Protein AF-A0A8X8BV18-F1 (afdb_monomer)

Secondary structure (DSSP, 8-state):
-----TTHHHHHHHHHHHHHHHHHS----------HHHHHHHHHHHHHHHB-BS--TT-S--S---B-TTTTGGGTS----SB--SSSS-EEHHHHHHHHHHHHHHHHHHGGGSGGGHHHHHHHHHHHHHHHHHHT-STTEEEEEES-HHHHHT----GGG--S---EEEEETTB--HHHHHHHHHHHHHHHHHHHHHHHTTSS--S-------S----------S-HHHH--TTTHHHHHHHHHHTTT--

Structure (mmCIF, N/CA/C/O backbone):
data_AF-A0A8X8BV18-F1
#
_entry.id   AF-A0A8X8BV18-F1
#
loop_
_atom_site.group_PDB
_atom_site.id
_atom_site.type_symbol
_atom_site.la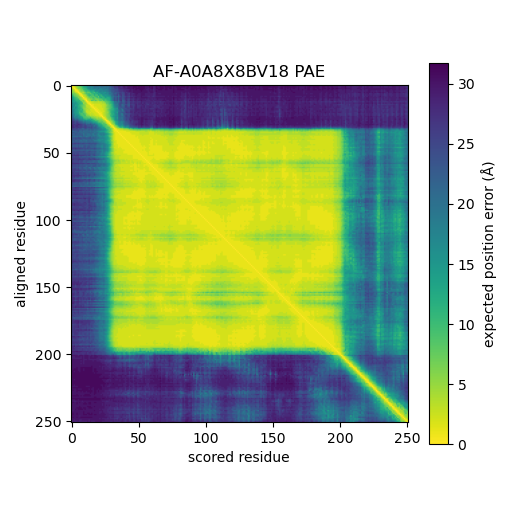bel_atom_id
_atom_site.label_alt_id
_atom_site.label_comp_id
_atom_site.label_asym_id
_atom_site.label_entity_id
_atom_site.label_seq_id
_atom_site.pdbx_PDB_ins_code
_atom_site.Cartn_x
_atom_site.Cartn_y
_atom_site.Cartn_z
_atom_site.occupancy
_atom_site.B_iso_or_equiv
_atom_site.auth_seq_id
_atom_site.auth_comp_id
_atom_site.auth_asym_id
_atom_site.auth_atom_id
_atom_site.pdbx_PDB_model_num
ATOM 1 N N . MET A 1 1 ? 81.333 -1.881 -53.353 1.00 44.94 1 MET A N 1
ATOM 2 C CA . MET A 1 1 ? 80.092 -1.101 -53.136 1.00 44.94 1 MET A CA 1
ATOM 3 C C . MET A 1 1 ? 79.055 -2.038 -52.515 1.00 44.94 1 MET A C 1
ATOM 5 O O . MET A 1 1 ? 78.420 -2.802 -53.228 1.00 44.94 1 MET A O 1
ATOM 9 N N . ALA A 1 2 ? 78.987 -2.103 -51.182 1.00 46.03 2 ALA A N 1
ATOM 10 C CA . ALA A 1 2 ? 78.131 -3.057 -50.473 1.00 46.03 2 ALA A CA 1
ATOM 11 C C . ALA A 1 2 ? 76.687 -2.532 -50.416 1.00 46.03 2 ALA A C 1
ATOM 13 O O . ALA A 1 2 ? 76.408 -1.545 -49.737 1.00 46.03 2 ALA A O 1
ATOM 14 N N . ARG A 1 3 ? 75.769 -3.173 -51.149 1.00 55.44 3 ARG A N 1
ATOM 15 C CA . ARG A 1 3 ? 74.328 -2.915 -51.027 1.00 55.44 3 ARG A CA 1
ATOM 16 C C . ARG A 1 3 ? 73.825 -3.618 -49.765 1.00 55.44 3 ARG A C 1
ATOM 18 O O . ARG A 1 3 ? 73.818 -4.843 -49.707 1.00 55.44 3 ARG A O 1
ATOM 25 N N . LYS A 1 4 ? 73.441 -2.844 -48.744 1.00 56.44 4 LYS A N 1
ATOM 26 C CA . LYS A 1 4 ? 72.738 -3.364 -47.560 1.00 56.44 4 LYS A CA 1
ATOM 27 C C . LYS A 1 4 ? 71.400 -3.984 -48.007 1.00 56.44 4 LYS A C 1
ATOM 29 O O . LYS A 1 4 ? 70.730 -3.382 -48.848 1.00 56.44 4 LYS A O 1
ATOM 34 N N . PRO A 1 5 ? 71.009 -5.164 -47.494 1.00 51.91 5 PRO A N 1
ATOM 35 C CA . PRO A 1 5 ? 69.818 -5.854 -47.966 1.00 51.91 5 PRO A CA 1
ATOM 36 C C . PRO A 1 5 ? 68.552 -5.123 -47.506 1.00 51.91 5 PRO A C 1
ATOM 38 O O . PRO A 1 5 ? 68.381 -4.819 -46.329 1.00 51.91 5 PRO A O 1
ATOM 41 N N . LEU A 1 6 ? 67.641 -4.905 -48.454 1.00 55.09 6 LEU A N 1
ATOM 42 C CA . LEU A 1 6 ? 66.310 -4.292 -48.327 1.00 55.09 6 LEU A CA 1
ATOM 43 C C . LEU A 1 6 ? 65.319 -5.130 -47.478 1.00 55.09 6 LEU A C 1
ATOM 45 O O . LEU A 1 6 ? 64.112 -4.919 -47.521 1.00 55.09 6 LEU A O 1
ATOM 49 N N . ILE A 1 7 ? 65.806 -6.119 -46.726 1.00 53.84 7 ILE A N 1
ATOM 50 C CA . ILE A 1 7 ? 64.983 -7.133 -46.050 1.00 53.84 7 ILE A CA 1
ATOM 51 C C . ILE A 1 7 ? 64.545 -6.661 -44.652 1.00 53.84 7 ILE A C 1
ATOM 53 O O . ILE A 1 7 ? 63.486 -7.052 -44.169 1.00 53.84 7 ILE A O 1
ATOM 57 N N . THR A 1 8 ? 65.278 -5.741 -44.023 1.00 50.94 8 THR A N 1
ATOM 58 C CA . THR A 1 8 ? 64.948 -5.218 -42.684 1.00 50.94 8 THR A CA 1
ATOM 59 C C . THR A 1 8 ? 63.793 -4.211 -42.663 1.00 50.94 8 THR A C 1
ATOM 61 O O . THR A 1 8 ? 63.206 -3.989 -41.609 1.00 50.94 8 THR A O 1
ATOM 64 N N . PHE A 1 9 ? 63.420 -3.613 -43.801 1.00 50.78 9 PHE A N 1
ATOM 65 C CA . PHE A 1 9 ? 62.388 -2.563 -43.841 1.00 50.78 9 PHE A CA 1
ATOM 66 C C . PHE A 1 9 ? 60.948 -3.118 -43.865 1.00 50.78 9 PHE A C 1
ATOM 68 O O . PHE A 1 9 ? 60.039 -2.514 -43.301 1.00 50.78 9 PHE A O 1
ATOM 75 N N . LEU A 1 10 ? 60.735 -4.297 -44.463 1.00 53.34 10 LEU A N 1
ATOM 76 C CA . LEU A 1 10 ? 59.413 -4.934 -44.593 1.00 53.34 10 LEU A CA 1
ATOM 77 C C . LEU A 1 10 ? 58.933 -5.624 -43.304 1.00 53.34 10 LEU A C 1
ATOM 79 O O . LEU A 1 10 ? 57.731 -5.657 -43.039 1.00 53.34 10 LEU A O 1
ATOM 83 N N . GLY A 1 11 ? 59.856 -6.147 -42.487 1.00 55.88 11 GLY A N 1
ATOM 84 C CA . GLY A 1 11 ? 59.531 -6.763 -41.194 1.00 55.88 11 GLY A CA 1
ATOM 85 C C . G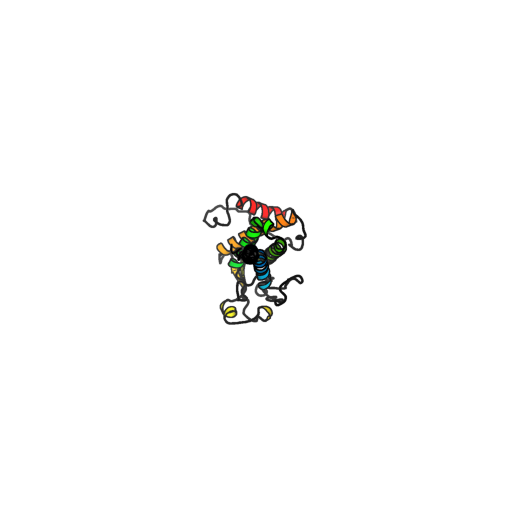LY A 1 11 ? 58.994 -5.747 -40.185 1.00 55.88 11 GLY A C 1
ATOM 86 O O . GLY A 1 11 ? 57.975 -5.990 -39.543 1.00 55.88 11 GLY A O 1
ATOM 87 N N . ASN A 1 12 ? 59.612 -4.563 -40.127 1.00 57.25 12 ASN A N 1
ATOM 88 C CA . ASN A 1 12 ? 59.203 -3.502 -39.209 1.00 57.25 12 ASN A CA 1
ATOM 89 C C . ASN A 1 12 ? 57.819 -2.936 -39.551 1.00 57.25 12 ASN A C 1
ATOM 91 O O . ASN A 1 12 ? 57.058 -2.659 -38.635 1.00 57.25 12 ASN A O 1
ATOM 95 N N . PHE A 1 13 ? 57.460 -2.835 -40.838 1.00 59.69 13 PHE A N 1
ATOM 96 C CA . PHE A 1 13 ? 56.152 -2.320 -41.267 1.00 59.69 13 PHE A CA 1
ATOM 97 C C . PHE A 1 13 ? 54.995 -3.273 -40.931 1.00 59.69 13 PHE A C 1
ATOM 99 O O . PHE A 1 13 ? 53.901 -2.837 -40.584 1.00 59.69 13 PHE A O 1
ATOM 106 N N . ARG A 1 14 ? 55.231 -4.590 -41.003 1.00 62.97 14 ARG A N 1
ATOM 107 C CA . ARG A 1 14 ? 54.231 -5.594 -40.610 1.00 62.97 14 ARG A CA 1
ATOM 108 C C . ARG A 1 14 ? 54.029 -5.633 -39.102 1.00 62.97 14 ARG A C 1
ATOM 110 O O . ARG A 1 14 ? 52.892 -5.739 -38.664 1.00 62.97 14 ARG A O 1
ATOM 117 N N . VAL A 1 15 ? 55.100 -5.499 -38.321 1.00 66.75 15 VAL A N 1
ATOM 118 C CA . VAL A 1 15 ? 55.023 -5.466 -36.853 1.00 66.75 15 VAL A CA 1
ATOM 119 C C . VAL A 1 15 ? 54.356 -4.179 -36.361 1.00 66.75 15 VAL A C 1
ATOM 121 O O . VAL A 1 15 ? 53.487 -4.248 -35.496 1.00 66.75 15 VAL A O 1
ATOM 124 N N . THR A 1 16 ? 54.677 -3.017 -36.941 1.00 66.75 16 THR A N 1
ATOM 125 C CA . THR A 1 16 ? 54.011 -1.754 -36.582 1.00 66.75 16 THR A CA 1
ATOM 126 C C . THR A 1 16 ? 52.549 -1.726 -37.012 1.00 66.75 16 THR A C 1
ATOM 128 O O . THR A 1 16 ? 51.719 -1.274 -36.233 1.00 66.75 16 THR A O 1
ATOM 131 N N . ALA A 1 17 ? 52.201 -2.259 -38.189 1.00 71.00 17 ALA A N 1
ATOM 132 C CA . ALA A 1 17 ? 50.807 -2.376 -38.621 1.00 71.00 17 ALA A CA 1
ATOM 133 C C . ALA A 1 17 ? 49.999 -3.333 -37.729 1.00 71.00 17 ALA A C 1
ATOM 135 O O . ALA A 1 17 ? 48.853 -3.035 -37.406 1.00 71.00 17 ALA A O 1
ATOM 136 N N . PHE A 1 18 ? 50.593 -4.446 -37.282 1.00 70.19 18 PHE A N 1
ATOM 137 C CA . PHE A 1 18 ? 49.942 -5.383 -36.361 1.00 70.19 18 PHE A CA 1
ATOM 138 C C . PHE A 1 18 ? 49.756 -4.777 -34.960 1.00 70.19 18 PHE A C 1
ATOM 140 O O . PHE A 1 18 ? 48.702 -4.948 -34.357 1.00 70.19 18 PHE A O 1
ATOM 147 N N . LEU A 1 19 ? 50.741 -4.015 -34.465 1.00 67.12 19 LEU A N 1
ATOM 148 C CA . LEU A 1 19 ? 50.642 -3.279 -33.198 1.00 67.12 19 LEU A CA 1
ATOM 149 C C . LEU A 1 19 ? 49.613 -2.140 -33.262 1.00 67.12 19 LEU A C 1
ATOM 151 O O . LEU A 1 19 ? 48.851 -1.971 -32.316 1.00 67.12 19 LEU A O 1
ATOM 155 N N . LEU A 1 20 ? 49.535 -1.399 -34.374 1.00 65.38 20 LEU A N 1
ATOM 156 C CA . LEU A 1 20 ? 48.490 -0.391 -34.600 1.00 65.38 20 LEU A CA 1
ATOM 157 C C . LEU A 1 20 ? 47.096 -1.022 -34.698 1.00 65.38 20 LEU A C 1
ATOM 159 O O . LEU A 1 20 ? 46.148 -0.457 -34.166 1.00 65.38 20 LEU A O 1
ATOM 163 N N . LEU A 1 21 ? 46.967 -2.194 -35.328 1.00 66.38 21 LEU A N 1
ATOM 164 C CA . LEU A 1 21 ? 45.704 -2.929 -35.402 1.00 66.38 21 LEU A CA 1
ATOM 165 C C . LEU A 1 21 ? 45.263 -3.430 -34.015 1.00 66.38 21 LEU A C 1
ATOM 167 O O . LEU A 1 21 ? 44.096 -3.293 -33.671 1.00 66.38 21 LEU A O 1
ATOM 171 N N . LEU A 1 22 ? 46.200 -3.916 -33.192 1.00 62.84 22 LEU A N 1
ATOM 172 C CA . LEU A 1 22 ? 45.959 -4.284 -31.789 1.00 62.84 22 LEU A CA 1
ATOM 173 C C . LEU A 1 22 ? 45.522 -3.080 -30.933 1.00 62.84 22 LEU A C 1
ATOM 175 O O . LEU A 1 22 ? 44.573 -3.199 -30.160 1.00 62.84 22 LEU A O 1
ATOM 179 N N . LEU A 1 23 ? 46.154 -1.915 -31.114 1.00 59.62 23 LEU A N 1
ATOM 180 C CA . LEU A 1 23 ? 45.790 -0.655 -30.445 1.00 59.62 23 LEU A CA 1
ATOM 181 C C . LEU A 1 23 ? 44.432 -0.091 -30.908 1.00 59.62 23 LEU A C 1
ATOM 183 O O . LEU A 1 23 ? 43.725 0.524 -30.111 1.00 59.62 23 LEU A O 1
ATOM 187 N N . LEU A 1 24 ? 44.040 -0.324 -32.165 1.00 59.56 24 LEU A N 1
ATOM 188 C CA . LEU A 1 24 ? 42.731 0.059 -32.717 1.00 59.56 24 LEU A CA 1
ATOM 189 C C . LEU A 1 24 ? 41.595 -0.890 -32.290 1.00 59.56 24 LEU A C 1
ATOM 191 O O . LEU A 1 24 ? 40.434 -0.498 -32.340 1.00 59.56 24 LEU A O 1
ATOM 195 N N . THR A 1 25 ? 41.907 -2.114 -31.845 1.00 59.38 25 THR A N 1
ATOM 196 C CA . THR A 1 25 ? 40.917 -3.069 -31.302 1.00 59.38 25 THR A CA 1
ATOM 197 C C . THR A 1 25 ? 40.683 -2.942 -29.794 1.00 59.38 25 THR A C 1
ATOM 199 O O . THR A 1 25 ? 39.769 -3.566 -29.267 1.00 59.38 25 THR A O 1
ATOM 202 N N . SER A 1 26 ? 41.471 -2.132 -29.081 1.00 56.72 26 SER A N 1
ATOM 203 C CA . SER A 1 26 ? 41.371 -1.964 -27.621 1.00 56.72 26 SER A CA 1
ATOM 204 C C . SER A 1 26 ? 40.427 -0.841 -27.161 1.00 56.72 26 SER A C 1
ATOM 206 O O . SER A 1 26 ? 40.555 -0.343 -26.046 1.00 56.72 26 SER A O 1
ATOM 208 N N . SER A 1 27 ? 39.457 -0.439 -27.983 1.00 56.75 27 SER A N 1
ATOM 209 C CA . SER A 1 27 ? 38.430 0.544 -27.602 1.00 56.75 27 SER A CA 1
ATOM 210 C C . SER A 1 27 ? 37.066 -0.099 -27.357 1.00 56.75 27 SER A C 1
ATOM 212 O O . SER A 1 27 ? 36.054 0.381 -27.847 1.00 56.75 27 SER A O 1
ATOM 214 N N . GLU A 1 28 ? 37.026 -1.154 -26.549 1.00 57.84 28 GLU A N 1
ATOM 215 C CA . GLU A 1 28 ? 35.811 -1.526 -25.818 1.00 57.84 28 GLU A CA 1
ATOM 216 C C . GLU A 1 28 ? 35.933 -0.906 -24.422 1.00 57.84 28 GLU A C 1
ATOM 218 O O . GLU A 1 28 ? 36.276 -1.564 -23.439 1.00 57.84 28 GLU A O 1
ATOM 223 N N . VAL A 1 29 ? 35.694 0.406 -24.328 1.00 55.22 29 VAL A N 1
ATOM 224 C CA . VAL A 1 29 ? 35.274 0.975 -23.046 1.00 55.22 29 VAL A CA 1
ATOM 225 C C . VAL A 1 29 ? 33.859 0.455 -22.837 1.00 55.22 29 VAL A C 1
ATOM 227 O O . VAL A 1 29 ? 32.889 1.088 -23.248 1.00 55.22 29 VAL A O 1
ATOM 230 N N . ILE A 1 30 ? 33.734 -0.722 -22.223 1.00 58.66 30 ILE A N 1
ATOM 231 C CA . ILE A 1 30 ? 32.494 -1.100 -21.554 1.00 58.66 30 ILE A CA 1
ATOM 232 C C . ILE A 1 30 ? 32.350 -0.070 -20.439 1.00 58.66 30 ILE A C 1
ATOM 234 O O . ILE A 1 30 ? 32.962 -0.188 -19.378 1.00 58.66 30 ILE A O 1
ATOM 238 N N . GLY A 1 31 ? 31.628 1.016 -20.718 1.00 56.94 31 GLY A N 1
ATOM 239 C CA . GLY A 1 31 ? 31.239 1.959 -19.686 1.00 56.94 31 GLY A CA 1
ATOM 240 C C . GLY A 1 31 ? 30.545 1.154 -18.596 1.00 56.94 31 GLY A C 1
ATOM 241 O O . GLY A 1 31 ? 29.552 0.486 -18.874 1.00 56.94 31 GLY A O 1
ATOM 242 N N . GLY A 1 32 ? 31.094 1.170 -17.380 1.00 65.81 32 GLY A N 1
ATOM 243 C CA . GLY A 1 32 ? 30.513 0.532 -16.197 1.00 65.81 32 GLY A CA 1
ATOM 244 C C . GLY A 1 32 ? 29.236 1.242 -15.745 1.00 65.81 32 GLY A C 1
ATOM 245 O O . GLY A 1 32 ? 29.167 1.736 -14.626 1.00 65.81 32 GLY A O 1
ATOM 246 N N . GLY A 1 33 ? 28.260 1.372 -16.641 1.00 79.06 33 GLY A N 1
ATOM 247 C CA . GLY A 1 33 ? 26.941 1.907 -16.354 1.00 79.06 33 GLY A CA 1
ATOM 248 C C . GLY A 1 33 ? 26.082 0.851 -15.670 1.00 79.06 33 GLY A C 1
ATOM 249 O O . GLY A 1 33 ? 26.159 -0.336 -15.989 1.00 79.06 33 GLY A O 1
ATOM 250 N N . HIS A 1 34 ? 25.260 1.279 -14.719 1.00 92.19 34 HIS A N 1
ATOM 251 C CA . HIS A 1 34 ? 24.283 0.400 -14.089 1.00 92.19 34 HIS A CA 1
ATOM 252 C C . HIS A 1 34 ? 23.100 0.141 -15.033 1.00 92.19 34 HIS A C 1
ATOM 254 O O . HIS A 1 34 ? 22.629 1.054 -15.713 1.00 92.19 34 HIS A O 1
ATOM 260 N N . ASP A 1 35 ? 22.588 -1.093 -15.043 1.00 94.06 35 ASP A N 1
ATOM 261 C CA . ASP A 1 35 ? 21.337 -1.421 -15.732 1.00 94.06 35 ASP A CA 1
ATOM 262 C C . ASP A 1 35 ? 20.142 -0.930 -14.900 1.00 94.06 35 ASP A C 1
ATOM 264 O O . ASP A 1 35 ? 19.602 -1.632 -14.041 1.00 94.06 35 ASP A O 1
ATOM 268 N N . TYR A 1 36 ? 19.739 0.318 -15.139 1.00 94.31 36 TYR A N 1
ATOM 269 C CA . TYR A 1 36 ? 18.612 0.935 -14.441 1.00 94.31 36 TYR A CA 1
ATOM 270 C C . TYR A 1 36 ? 17.253 0.335 -14.826 1.00 94.31 36 TYR A C 1
ATOM 272 O O . TYR A 1 36 ? 16.301 0.459 -14.057 1.00 94.31 36 TYR A O 1
ATOM 280 N N . HIS A 1 37 ? 17.146 -0.347 -15.972 1.00 94.00 37 HIS A N 1
ATOM 281 C CA . HIS A 1 37 ? 15.915 -1.037 -16.350 1.00 94.00 37 HIS A CA 1
ATOM 282 C C . HIS A 1 37 ? 15.733 -2.308 -15.510 1.00 94.00 37 HIS A C 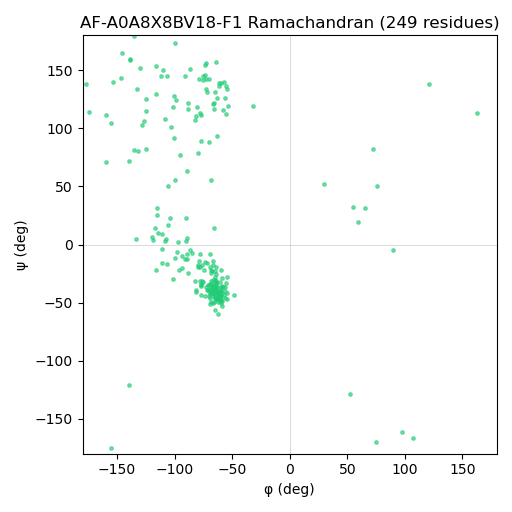1
ATOM 284 O O . HIS A 1 37 ? 14.649 -2.551 -14.974 1.00 94.00 37 HIS A O 1
ATOM 290 N N . ASP A 1 38 ? 16.796 -3.096 -15.335 1.00 95.94 38 ASP A N 1
ATOM 291 C CA . ASP A 1 38 ? 16.794 -4.240 -14.418 1.00 95.94 38 ASP A CA 1
ATOM 292 C C . ASP A 1 38 ? 16.597 -3.802 -12.956 1.00 95.94 38 ASP A C 1
ATOM 294 O O . ASP A 1 38 ? 15.792 -4.402 -12.236 1.00 95.94 38 ASP A O 1
ATOM 298 N N . ALA A 1 39 ? 17.242 -2.707 -12.535 1.00 97.31 39 ALA A N 1
ATOM 299 C CA . ALA A 1 39 ? 17.046 -2.139 -11.200 1.00 97.31 39 ALA A CA 1
ATOM 300 C C . ALA A 1 39 ? 15.584 -1.723 -10.955 1.00 97.31 39 ALA A C 1
ATOM 302 O O . ALA A 1 39 ? 14.999 -2.113 -9.942 1.00 97.31 39 ALA A O 1
ATOM 303 N N . LEU A 1 40 ? 14.959 -1.000 -11.895 1.00 97.44 40 LEU A N 1
ATOM 304 C CA . LEU A 1 40 ? 13.547 -0.616 -11.810 1.00 97.44 40 LEU A CA 1
ATOM 305 C C . LEU A 1 40 ? 12.637 -1.848 -11.753 1.00 97.44 40 LEU A C 1
ATOM 307 O O . LEU A 1 40 ? 11.767 -1.936 -10.888 1.00 97.44 40 LEU A O 1
ATOM 311 N N . ARG A 1 41 ? 12.863 -2.833 -12.629 1.00 97.62 41 ARG A N 1
ATOM 312 C CA . ARG A 1 41 ? 12.091 -4.081 -12.647 1.00 97.62 41 ARG A CA 1
ATOM 313 C C . ARG A 1 41 ? 12.134 -4.800 -11.303 1.00 97.62 41 ARG A C 1
ATOM 315 O O . ARG A 1 41 ? 11.094 -5.241 -10.819 1.00 97.62 41 ARG A O 1
ATOM 322 N N . LYS A 1 42 ? 13.316 -4.925 -10.697 1.00 98.38 42 LYS A N 1
ATOM 323 C CA . LYS A 1 42 ? 13.485 -5.570 -9.386 1.00 98.38 42 LYS A CA 1
ATOM 324 C C . LYS A 1 42 ? 12.868 -4.745 -8.258 1.00 98.38 42 LYS A C 1
ATOM 326 O O . LYS A 1 42 ? 12.228 -5.329 -7.388 1.00 98.38 42 LYS A O 1
ATOM 331 N N . SER A 1 43 ? 12.985 -3.419 -8.314 1.00 98.19 43 SER A N 1
ATOM 332 C CA . SER A 1 43 ? 12.343 -2.503 -7.362 1.00 98.19 43 SER A CA 1
ATOM 333 C C . SER A 1 43 ? 10.815 -2.640 -7.376 1.00 98.19 43 SER A C 1
ATOM 335 O O . SER A 1 43 ? 10.191 -2.783 -6.331 1.00 98.19 43 SER A O 1
ATOM 337 N N . ILE A 1 44 ? 10.186 -2.728 -8.553 1.00 98.19 44 ILE A N 1
ATOM 338 C CA . ILE A 1 44 ? 8.736 -2.966 -8.637 1.00 98.19 44 ILE A CA 1
ATOM 339 C C . ILE A 1 44 ? 8.365 -4.401 -8.229 1.00 98.19 44 ILE A C 1
ATOM 341 O O . ILE A 1 44 ? 7.319 -4.627 -7.621 1.00 98.19 44 ILE A O 1
ATOM 345 N N . LEU A 1 45 ? 9.212 -5.390 -8.537 1.00 98.12 45 LEU A N 1
ATOM 346 C CA . LEU A 1 45 ? 8.997 -6.784 -8.136 1.00 98.12 45 LEU A CA 1
ATOM 347 C C . LEU A 1 45 ? 9.048 -6.973 -6.610 1.00 98.12 45 LEU A C 1
ATOM 349 O O . LEU A 1 45 ? 8.343 -7.840 -6.096 1.00 98.12 45 LEU A O 1
ATOM 353 N N . PHE A 1 46 ? 9.827 -6.159 -5.891 1.00 98.44 46 PHE A N 1
ATOM 354 C CA . PHE A 1 46 ? 9.894 -6.172 -4.426 1.00 98.44 46 PHE A CA 1
ATOM 355 C C . PHE A 1 46 ? 8.508 -6.017 -3.786 1.00 98.44 46 PHE A C 1
ATOM 357 O O . PHE A 1 46 ? 8.171 -6.787 -2.892 1.00 98.44 46 PHE A O 1
ATOM 364 N N . PHE A 1 47 ? 7.651 -5.136 -4.312 1.00 98.44 47 PHE A N 1
ATOM 365 C CA . PHE A 1 47 ? 6.289 -4.965 -3.797 1.00 98.44 47 PHE A CA 1
ATOM 366 C C . PHE A 1 47 ? 5.457 -6.250 -3.862 1.00 98.44 47 PHE A C 1
ATOM 368 O O . PHE A 1 47 ? 4.709 -6.545 -2.936 1.00 98.44 47 PHE A O 1
ATOM 375 N N . GLU A 1 48 ? 5.613 -7.078 -4.898 1.00 98.38 48 GLU A N 1
ATOM 376 C CA . GLU A 1 48 ? 4.946 -8.390 -4.948 1.00 98.38 48 GLU A CA 1
ATOM 377 C C . GLU A 1 48 ? 5.429 -9.333 -3.841 1.00 98.38 48 GLU A C 1
ATOM 379 O O . GLU A 1 48 ? 4.652 -10.134 -3.322 1.00 98.38 48 GLU A O 1
ATOM 384 N N . GLY A 1 49 ? 6.703 -9.211 -3.461 1.00 98.25 49 GLY A N 1
ATOM 385 C CA . GLY A 1 49 ? 7.303 -9.917 -2.335 1.00 98.25 49 GLY A CA 1
ATOM 386 C C . GLY A 1 49 ? 6.755 -9.485 -0.975 1.00 98.25 49 GLY A C 1
ATOM 387 O O . GLY A 1 49 ? 6.780 -10.300 -0.061 1.00 98.25 49 GLY A O 1
ATOM 388 N N . GLN A 1 50 ? 6.191 -8.278 -0.862 1.00 98.75 50 GLN A N 1
ATOM 389 C CA . GLN A 1 50 ? 5.661 -7.715 0.388 1.00 98.75 50 GLN A CA 1
ATOM 390 C C . GLN A 1 50 ? 4.144 -7.866 0.552 1.00 98.75 50 GLN A C 1
ATOM 392 O O . GLN A 1 50 ? 3.599 -7.516 1.595 1.00 98.75 50 GLN A O 1
ATOM 397 N N . ARG A 1 51 ? 3.412 -8.358 -0.455 1.00 98.75 51 ARG A N 1
ATOM 398 C CA . ARG A 1 51 ? 1.939 -8.417 -0.396 1.00 98.75 51 ARG A CA 1
ATOM 399 C C . ARG A 1 51 ? 1.437 -9.289 0.751 1.00 98.75 51 ARG A C 1
ATOM 401 O O . ARG A 1 51 ? 1.944 -10.384 0.958 1.00 98.75 51 ARG A O 1
ATOM 408 N N . SER A 1 52 ? 0.396 -8.849 1.438 1.00 98.75 52 SER A N 1
ATOM 409 C CA . SER A 1 52 ? -0.322 -9.617 2.457 1.00 98.75 52 SER A CA 1
ATOM 410 C C . SER A 1 52 ? -1.762 -9.871 2.014 1.00 98.75 52 SER A C 1
ATOM 412 O O . SER A 1 52 ? -2.319 -9.074 1.267 1.00 98.75 52 SER A O 1
ATOM 414 N N . GLY A 1 53 ? -2.404 -10.937 2.484 1.00 98.56 53 GLY A N 1
ATOM 415 C CA . GLY A 1 53 ? -3.751 -11.321 2.057 1.00 98.56 53 GLY A CA 1
ATOM 416 C C . GLY A 1 53 ? -3.734 -12.406 0.983 1.00 98.56 53 GLY A C 1
ATOM 417 O O . GLY A 1 53 ? -2.744 -13.110 0.789 1.00 98.56 53 GLY A O 1
ATOM 418 N N . LYS A 1 54 ? -4.858 -12.536 0.273 1.00 98.44 54 LYS A N 1
ATOM 419 C CA . LYS A 1 54 ? -5.016 -13.493 -0.827 1.00 98.44 54 LYS A CA 1
ATOM 420 C C . LYS A 1 54 ? -4.336 -12.983 -2.092 1.00 98.44 54 LYS A C 1
ATOM 422 O O . LYS A 1 54 ? -4.791 -11.997 -2.670 1.00 98.44 54 LYS A O 1
ATOM 427 N N . LEU A 1 55 ? -3.282 -13.654 -2.538 1.00 98.31 55 LEU A N 1
ATOM 428 C CA . LEU A 1 55 ? -2.449 -13.194 -3.641 1.00 98.31 55 LEU A CA 1
ATOM 429 C C . LEU A 1 55 ? -3.153 -13.354 -4.997 1.00 98.31 55 LEU A C 1
ATOM 431 O O . LEU A 1 55 ? -3.896 -14.317 -5.216 1.00 98.31 55 LEU 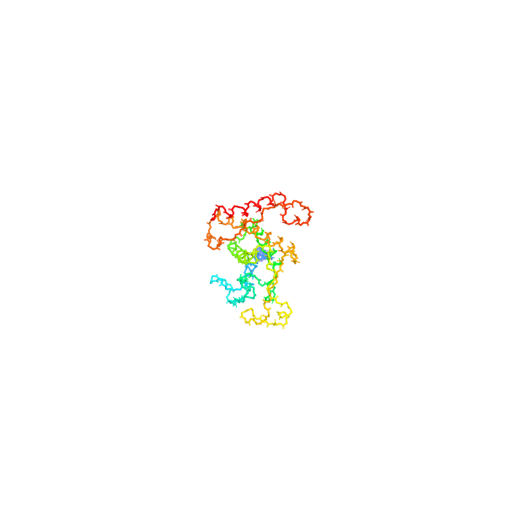A O 1
ATOM 435 N N . PRO A 1 56 ? -2.917 -12.431 -5.947 1.00 95.50 56 PRO A N 1
ATOM 436 C CA . PRO A 1 56 ? -3.523 -12.529 -7.262 1.00 95.50 56 PRO A CA 1
ATOM 437 C C . PRO A 1 56 ? -2.855 -13.655 -8.076 1.00 95.50 56 PRO A C 1
ATOM 439 O O . PRO A 1 56 ? -1.634 -13.837 -8.005 1.00 95.50 56 PRO A O 1
ATOM 442 N N . PRO A 1 57 ? -3.622 -14.413 -8.884 1.00 93.94 57 PRO A N 1
ATOM 443 C CA . PRO A 1 57 ? -3.105 -15.584 -9.599 1.00 93.94 57 PRO A CA 1
ATOM 444 C C . PRO A 1 57 ? -2.040 -15.235 -10.651 1.00 93.94 57 PRO A C 1
ATOM 446 O O . PRO A 1 57 ? -1.222 -16.080 -11.017 1.00 93.94 57 PRO A O 1
ATOM 449 N N . ASP A 1 58 ? -2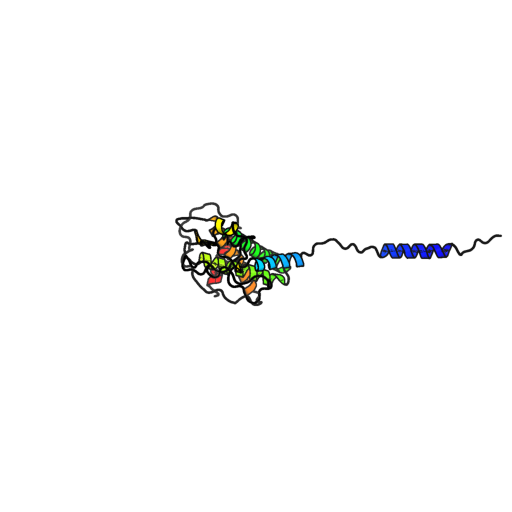.029 -13.990 -11.132 1.00 91.50 58 ASP A N 1
ATOM 450 C CA . ASP A 1 58 ? -1.080 -13.474 -12.118 1.00 91.50 58 ASP A CA 1
ATOM 451 C C . ASP A 1 58 ? 0.196 -12.871 -11.495 1.00 91.50 58 ASP A C 1
ATOM 453 O O . ASP A 1 58 ? 1.031 -12.338 -12.228 1.00 91.50 58 ASP A O 1
ATOM 457 N N . GLN A 1 59 ? 0.394 -12.968 -10.172 1.00 94.50 59 GLN A N 1
ATOM 458 C CA . GLN A 1 59 ? 1.621 -12.506 -9.515 1.00 94.50 59 GLN A CA 1
ATOM 459 C C . GLN A 1 59 ? 2.880 -13.186 -10.090 1.00 94.50 59 GLN A C 1
ATOM 461 O O . GLN A 1 59 ? 2.896 -14.398 -10.336 1.00 94.50 59 GLN A O 1
ATOM 466 N N . ARG A 1 60 ? 3.971 -12.426 -10.264 1.00 97.00 60 ARG A N 1
ATOM 467 C CA . ARG A 1 60 ? 5.252 -12.909 -10.806 1.00 97.00 60 ARG A CA 1
ATOM 468 C C . ARG A 1 60 ? 6.086 -13.614 -9.735 1.00 97.00 60 ARG A C 1
ATOM 470 O O . ARG A 1 60 ? 6.679 -14.650 -10.029 1.00 97.00 60 ARG A O 1
ATOM 477 N N . VAL A 1 61 ? 6.103 -13.105 -8.502 1.00 97.38 61 VAL A N 1
ATOM 478 C CA . VAL A 1 61 ? 6.766 -13.753 -7.352 1.00 97.38 61 VAL A CA 1
ATOM 479 C C . VAL A 1 61 ? 6.072 -15.074 -6.985 1.00 97.38 61 VAL A C 1
ATOM 481 O O . VAL A 1 61 ? 4.909 -15.074 -6.589 1.00 97.38 61 VAL A O 1
ATOM 484 N N . LYS A 1 62 ? 6.793 -16.202 -7.105 1.00 96.50 62 LYS A N 1
ATOM 485 C CA . LYS A 1 62 ? 6.250 -17.570 -6.924 1.00 96.50 62 LYS A CA 1
ATOM 486 C C . LYS A 1 62 ? 6.527 -18.225 -5.569 1.00 96.50 62 LYS A C 1
ATOM 488 O O . LYS A 1 62 ? 5.961 -19.275 -5.286 1.00 96.50 62 LYS A O 1
ATOM 493 N N . TRP A 1 63 ? 7.408 -17.647 -4.758 1.00 97.06 63 TRP A N 1
ATOM 494 C CA . TRP A 1 63 ? 7.774 -18.199 -3.449 1.00 97.06 63 TRP A CA 1
ATOM 495 C C . TRP A 1 63 ? 6.882 -17.697 -2.300 1.00 97.06 63 TRP A C 1
ATOM 497 O O . TRP A 1 63 ? 6.912 -18.287 -1.227 1.00 97.06 63 TRP A O 1
ATOM 507 N N . ARG A 1 64 ? 6.067 -16.659 -2.537 1.00 98.38 64 ARG A N 1
ATOM 508 C CA . ARG A 1 64 ? 5.021 -16.163 -1.625 1.00 98.38 64 ARG A CA 1
ATOM 509 C C . ARG A 1 64 ? 3.702 -16.913 -1.829 1.00 98.38 64 ARG A C 1
ATOM 511 O O . ARG A 1 64 ? 3.414 -17.342 -2.950 1.00 98.38 64 ARG A O 1
ATOM 518 N N . ARG A 1 65 ? 2.888 -17.035 -0.776 1.00 98.12 65 ARG A N 1
ATOM 519 C CA . ARG A 1 65 ? 1.507 -17.556 -0.835 1.00 98.12 65 ARG A CA 1
ATOM 520 C C . ARG A 1 65 ? 0.558 -16.681 -0.010 1.00 98.12 65 ARG A C 1
ATOM 522 O O . ARG A 1 65 ? 0.966 -15.677 0.568 1.00 98.12 65 ARG A O 1
ATOM 529 N N . ASP A 1 66 ? -0.715 -17.062 -0.015 1.00 98.69 66 ASP A N 1
ATOM 530 C CA . ASP A 1 66 ? -1.762 -16.413 0.770 1.00 98.69 66 ASP A CA 1
ATOM 531 C C . ASP A 1 66 ? -1.382 -16.359 2.257 1.00 98.69 66 ASP A C 1
ATOM 533 O O . ASP A 1 66 ? -0.955 -17.358 2.834 1.00 98.69 66 ASP A O 1
ATOM 537 N N . SER A 1 67 ? -1.562 -15.194 2.874 1.00 98.69 67 SER A N 1
ATOM 538 C CA . SER A 1 67 ? -1.250 -14.950 4.285 1.00 98.69 67 SER A CA 1
ATOM 539 C C . SER A 1 67 ? -2.239 -13.962 4.902 1.00 98.69 67 SER A C 1
ATOM 541 O O . SER A 1 67 ? -2.958 -13.270 4.185 1.00 98.69 67 SER A O 1
ATOM 543 N N . ALA A 1 68 ? -2.288 -13.865 6.233 1.00 98.00 68 ALA A N 1
ATOM 544 C CA . ALA A 1 68 ? -3.075 -12.845 6.951 1.00 98.00 68 ALA A CA 1
ATOM 545 C C . ALA A 1 68 ? -4.567 -12.805 6.581 1.00 98.00 68 ALA A C 1
ATOM 547 O O . ALA A 1 68 ? -5.194 -11.746 6.568 1.00 98.00 68 ALA A O 1
ATOM 548 N N . LEU A 1 69 ? -5.147 -13.962 6.249 1.00 98.19 69 LEU A N 1
ATOM 549 C CA . LEU A 1 69 ? -6.498 -14.062 5.683 1.00 98.19 69 LEU A CA 1
ATOM 550 C C . LEU A 1 69 ? -7.618 -13.698 6.669 1.00 98.19 69 LEU A C 1
ATOM 552 O O . LEU A 1 69 ? -8.777 -13.598 6.274 1.00 98.19 69 LEU A O 1
ATOM 556 N N . HIS A 1 70 ? -7.271 -13.496 7.938 1.00 97.12 70 HIS A N 1
ATOM 557 C CA . HIS A 1 70 ? -8.198 -13.154 9.010 1.00 97.12 70 HIS A CA 1
ATOM 558 C C . HIS A 1 70 ? -8.013 -11.723 9.535 1.00 97.12 70 HIS A C 1
ATOM 560 O O . HIS A 1 70 ? -8.641 -11.364 10.536 1.00 97.12 70 HIS A O 1
ATOM 566 N N . ASP A 1 71 ? -7.199 -10.893 8.875 1.00 98.38 71 ASP A N 1
ATOM 567 C CA . ASP A 1 71 ? -6.989 -9.501 9.282 1.00 98.38 71 ASP A CA 1
ATOM 568 C C . ASP A 1 71 ? -8.307 -8.727 9.353 1.00 98.38 71 ASP A C 1
ATOM 570 O O . ASP A 1 71 ? -9.079 -8.686 8.396 1.00 98.38 71 ASP A O 1
ATOM 574 N N . GLY A 1 72 ? -8.549 -8.105 10.511 1.00 97.50 72 GLY A N 1
ATOM 575 C CA . GLY A 1 72 ? -9.766 -7.344 10.801 1.00 97.50 72 GLY A CA 1
ATOM 576 C C . GLY A 1 72 ? -10.920 -8.151 11.407 1.00 97.50 72 GLY A C 1
ATOM 577 O O . GLY A 1 72 ? -11.909 -7.555 11.840 1.00 97.50 72 GLY A O 1
ATOM 578 N N . SER A 1 73 ? -10.795 -9.478 11.538 1.00 96.94 73 SER A N 1
ATOM 579 C CA . SER A 1 73 ? -11.862 -10.322 12.109 1.00 96.94 73 SER A CA 1
ATOM 580 C C . SER A 1 73 ? -12.262 -9.897 13.529 1.00 96.94 73 SER A C 1
ATOM 582 O O . SER A 1 73 ? -13.447 -9.898 13.856 1.00 96.94 73 SER A O 1
ATOM 584 N N . SER A 1 74 ? -11.303 -9.455 14.352 1.00 96.75 74 SER A N 1
ATOM 585 C CA . SER A 1 74 ? -11.542 -8.974 15.725 1.00 96.75 74 SER A CA 1
ATOM 586 C C . SER A 1 74 ? -12.400 -7.706 15.805 1.00 96.75 74 SER A C 1
ATOM 588 O O . SER A 1 74 ? -12.982 -7.425 16.849 1.00 96.75 74 SER A O 1
ATOM 590 N N . VAL A 1 75 ? -12.510 -6.958 14.704 1.00 97.06 75 VAL A N 1
ATOM 591 C CA . VAL A 1 75 ? -13.340 -5.750 14.585 1.00 97.06 75 VAL A CA 1
ATOM 592 C C . VAL A 1 75 ? -14.495 -5.932 13.592 1.00 97.06 75 VAL A C 1
ATOM 594 O O . VAL A 1 75 ? -15.163 -4.960 13.240 1.00 97.06 75 VAL A O 1
ATOM 597 N N . GLY A 1 76 ? -14.743 -7.165 13.132 1.00 97.19 76 GLY A N 1
ATOM 598 C CA . GLY A 1 76 ? -15.826 -7.490 12.202 1.00 97.19 76 GLY A CA 1
ATOM 599 C C . GLY A 1 76 ? -15.670 -6.859 10.814 1.00 97.19 76 GLY A C 1
ATOM 600 O O . GLY A 1 76 ? -16.672 -6.516 10.183 1.00 97.19 76 GLY A O 1
ATOM 601 N N . ARG A 1 77 ? -14.432 -6.658 10.345 1.00 95.88 77 ARG A N 1
ATOM 602 C CA . ARG A 1 77 ? -14.121 -6.052 9.040 1.00 95.88 77 ARG A CA 1
ATOM 603 C C . ARG A 1 77 ? -13.128 -6.904 8.261 1.00 95.88 77 ARG A C 1
ATOM 605 O O . ARG A 1 77 ? -12.301 -7.586 8.850 1.00 95.88 77 ARG A O 1
ATOM 612 N N . ASP A 1 78 ? -13.191 -6.825 6.936 1.00 97.69 78 ASP A N 1
ATOM 613 C CA . ASP A 1 78 ? -12.122 -7.331 6.077 1.00 97.69 78 ASP A CA 1
ATOM 614 C C . ASP A 1 78 ? -11.020 -6.271 5.982 1.00 97.69 78 ASP A C 1
ATOM 616 O O . ASP A 1 78 ? -11.206 -5.246 5.327 1.00 97.69 78 ASP A O 1
ATOM 620 N N . LEU A 1 79 ? -9.887 -6.526 6.637 1.00 98.38 79 LEU A N 1
ATOM 621 C CA . LEU A 1 79 ? -8.663 -5.723 6.548 1.00 98.38 79 LEU A CA 1
ATOM 622 C C . LEU A 1 79 ? -7.515 -6.535 5.911 1.00 98.38 79 LEU A C 1
ATOM 624 O O . LEU A 1 79 ? -6.333 -6.274 6.141 1.00 98.38 79 LEU A O 1
ATOM 628 N N . THR A 1 80 ? -7.849 -7.540 5.095 1.00 98.56 80 THR A N 1
ATOM 629 C CA . THR A 1 80 ? -6.876 -8.295 4.292 1.00 98.56 80 THR A CA 1
ATOM 630 C C . THR A 1 80 ? -6.373 -7.463 3.105 1.00 98.56 80 THR A C 1
ATOM 632 O O . THR A 1 80 ? -7.078 -6.578 2.609 1.00 98.56 80 THR A O 1
ATOM 635 N N . GLY A 1 81 ? -5.170 -7.760 2.603 1.00 98.56 81 GLY A N 1
ATOM 636 C CA . GLY A 1 81 ? -4.514 -6.975 1.547 1.00 98.56 81 GLY A CA 1
ATOM 637 C C . GLY A 1 81 ? -3.344 -6.140 2.073 1.00 98.56 81 GLY A C 1
ATOM 638 O O . GLY A 1 81 ? -2.903 -6.326 3.208 1.00 98.56 81 GLY A O 1
ATOM 639 N N . GLY A 1 82 ? -2.868 -5.200 1.257 1.00 98.62 82 GLY A N 1
ATOM 640 C CA . GLY A 1 82 ? -1.802 -4.270 1.635 1.00 98.62 82 GLY A CA 1
ATOM 641 C C . GLY A 1 82 ? -0.420 -4.920 1.654 1.00 98.62 82 GLY A C 1
ATOM 642 O O . GLY A 1 82 ? -0.236 -6.047 1.178 1.00 98.62 82 GLY A O 1
ATOM 643 N N . TYR A 1 83 ? 0.559 -4.193 2.180 1.00 98.88 83 TYR A N 1
ATOM 644 C CA . TYR A 1 83 ? 1.951 -4.630 2.255 1.00 98.88 83 TYR A CA 1
ATOM 645 C C . TYR A 1 83 ? 2.383 -4.881 3.698 1.00 98.88 83 TYR A C 1
ATOM 647 O O . TYR A 1 83 ? 1.947 -4.182 4.609 1.00 98.88 83 TYR A O 1
ATOM 655 N N . TYR A 1 84 ? 3.242 -5.873 3.895 1.00 98.75 84 TYR A N 1
ATOM 656 C CA . TYR A 1 84 ? 4.092 -5.927 5.076 1.00 98.75 84 TYR A CA 1
ATOM 657 C C . TYR A 1 84 ? 5.150 -4.829 4.991 1.00 98.75 84 TYR A C 1
ATOM 659 O O . TYR A 1 84 ? 5.632 -4.524 3.894 1.00 98.75 84 TYR A O 1
ATOM 667 N N . ASP A 1 85 ? 5.462 -4.220 6.129 1.00 98.00 85 ASP A N 1
ATOM 668 C CA . ASP A 1 85 ? 6.264 -2.999 6.182 1.00 98.00 85 ASP A CA 1
ATOM 669 C C . ASP A 1 85 ? 7.723 -3.239 5.785 1.00 98.00 85 ASP A C 1
ATOM 671 O O . ASP A 1 85 ? 8.242 -2.578 4.883 1.00 98.00 85 ASP A O 1
ATOM 675 N N . ALA A 1 86 ? 8.368 -4.232 6.402 1.00 95.94 86 ALA A N 1
ATOM 676 C CA . ALA A 1 86 ? 9.784 -4.496 6.191 1.00 95.94 86 ALA A CA 1
ATOM 677 C C . ALA A 1 86 ? 10.082 -6.004 6.111 1.00 95.94 86 ALA A C 1
ATOM 679 O O . ALA A 1 86 ? 9.600 -6.698 5.215 1.00 95.94 86 ALA A O 1
ATOM 680 N N . GLY A 1 87 ? 10.938 -6.506 7.004 1.00 95.50 87 GLY A N 1
ATOM 681 C CA . GLY A 1 87 ? 11.210 -7.937 7.169 1.00 95.50 87 GLY A CA 1
ATOM 682 C C . GLY A 1 87 ? 10.285 -8.622 8.179 1.00 95.50 87 GLY A C 1
ATOM 683 O O . GLY A 1 87 ? 10.492 -9.794 8.474 1.00 95.50 87 GLY A O 1
ATOM 684 N N . ASP A 1 88 ? 9.328 -7.878 8.726 1.00 96.06 88 ASP A N 1
ATOM 685 C CA . ASP A 1 88 ? 8.324 -8.306 9.692 1.00 96.06 88 ASP A CA 1
ATOM 686 C C . ASP A 1 88 ? 6.979 -8.594 9.003 1.00 96.06 88 ASP A C 1
ATOM 688 O O . ASP A 1 88 ? 6.814 -8.346 7.805 1.00 96.06 88 ASP A O 1
ATOM 692 N N . ASN A 1 89 ? 6.004 -9.130 9.743 1.00 97.50 89 ASN A N 1
ATOM 693 C CA . ASN A 1 89 ? 4.670 -9.428 9.204 1.00 97.50 89 ASN A CA 1
ATOM 694 C C . ASN A 1 89 ? 3.615 -8.396 9.656 1.00 97.50 89 ASN A C 1
ATOM 696 O O . ASN A 1 89 ? 2.399 -8.643 9.604 1.00 97.50 89 ASN A O 1
ATOM 700 N N . ILE A 1 90 ? 4.053 -7.194 10.035 1.00 97.88 90 ILE A N 1
ATOM 701 C CA . ILE A 1 90 ? 3.190 -6.089 10.465 1.00 97.88 90 ILE A CA 1
ATOM 702 C C . ILE A 1 90 ? 2.806 -5.221 9.269 1.00 97.88 90 ILE A C 1
ATOM 704 O O . ILE A 1 90 ? 3.586 -4.996 8.345 1.00 97.88 90 ILE A O 1
ATOM 708 N N . LYS A 1 91 ? 1.577 -4.701 9.291 1.00 98.56 91 LYS A N 1
ATOM 709 C CA . LYS A 1 91 ? 1.145 -3.641 8.373 1.00 98.56 91 LYS A CA 1
ATOM 710 C C . LYS A 1 91 ? 1.139 -2.322 9.119 1.00 98.56 91 LYS A C 1
ATOM 712 O O . LYS A 1 91 ? 0.182 -2.050 9.841 1.00 98.56 91 LYS A O 1
ATOM 717 N N . PHE A 1 92 ? 2.163 -1.501 8.926 1.00 98.06 92 PHE A N 1
ATOM 718 C CA . PHE A 1 92 ? 2.168 -0.126 9.414 1.00 98.06 92 PHE A CA 1
ATOM 719 C C . PHE A 1 92 ? 1.544 0.799 8.361 1.00 98.06 92 PHE A C 1
ATOM 721 O O . PHE A 1 92 ? 2.033 0.931 7.241 1.00 98.06 92 PHE A O 1
ATOM 728 N N . GLY A 1 93 ? 0.421 1.431 8.705 1.00 96.62 93 GLY A N 1
ATOM 729 C CA . GLY A 1 93 ? -0.379 2.222 7.770 1.00 96.62 93 GLY A CA 1
ATOM 730 C C . GLY A 1 93 ? 0.338 3.471 7.265 1.00 96.62 93 GLY A C 1
ATOM 731 O O . GLY A 1 93 ? 0.244 3.783 6.082 1.00 96.62 93 GLY A O 1
ATOM 732 N N . PHE A 1 94 ? 1.098 4.152 8.126 1.00 95.62 94 PHE A N 1
ATOM 733 C CA . PHE A 1 94 ? 1.797 5.384 7.757 1.00 95.62 94 PHE A CA 1
ATOM 734 C C . PHE A 1 94 ? 2.890 5.172 6.689 1.00 95.62 94 PHE A C 1
ATOM 736 O O . PHE A 1 94 ? 2.774 5.769 5.617 1.00 95.62 94 PHE A O 1
ATOM 743 N N . PRO A 1 95 ? 3.897 4.295 6.882 1.00 97.62 95 PRO A N 1
ATOM 744 C CA . PRO A 1 95 ? 4.898 4.029 5.845 1.00 97.62 95 PRO A CA 1
ATOM 745 C C . PRO A 1 95 ? 4.299 3.387 4.586 1.00 97.62 95 PRO A C 1
ATOM 747 O O . PRO A 1 95 ? 4.763 3.671 3.479 1.00 97.62 95 PRO A O 1
ATOM 750 N N . MET A 1 96 ? 3.232 2.587 4.705 1.00 98.62 96 MET A N 1
ATOM 751 C CA . MET A 1 96 ? 2.525 2.052 3.537 1.00 98.62 96 MET A CA 1
ATOM 752 C C . MET A 1 96 ? 1.856 3.159 2.712 1.00 98.62 96 MET A C 1
ATOM 754 O O . MET A 1 96 ? 1.970 3.161 1.482 1.00 98.62 96 MET A O 1
ATOM 758 N N . ALA A 1 97 ? 1.175 4.101 3.369 1.00 97.62 97 ALA A N 1
ATOM 759 C CA . ALA A 1 97 ? 0.567 5.252 2.713 1.00 97.62 97 ALA A CA 1
ATOM 760 C C . ALA A 1 97 ? 1.640 6.123 2.047 1.00 97.62 97 ALA A C 1
ATOM 762 O O . ALA A 1 97 ? 1.570 6.337 0.840 1.00 97.62 97 ALA A O 1
ATOM 763 N N . PHE A 1 98 ? 2.706 6.468 2.772 1.00 98.00 98 PHE A N 1
ATOM 764 C CA . PHE A 1 98 ? 3.846 7.219 2.236 1.00 98.00 98 PHE A CA 1
ATOM 765 C C . PHE A 1 98 ? 4.462 6.564 0.995 1.00 98.00 98 PHE A C 1
ATOM 767 O O . PHE A 1 98 ? 4.674 7.200 -0.040 1.00 98.00 98 PHE A O 1
ATOM 774 N N . THR A 1 99 ? 4.685 5.253 1.058 1.00 98.56 99 THR A N 1
ATOM 775 C CA . THR A 1 99 ? 5.210 4.481 -0.072 1.00 98.56 99 THR A CA 1
ATOM 776 C C . THR A 1 99 ? 4.254 4.504 -1.266 1.00 98.56 99 THR A C 1
ATOM 778 O O . THR A 1 99 ? 4.691 4.591 -2.413 1.00 98.56 99 THR A O 1
ATOM 781 N N . THR A 1 100 ? 2.945 4.469 -1.013 1.00 98.62 100 THR A N 1
ATOM 782 C CA . THR A 1 100 ? 1.912 4.560 -2.055 1.00 98.62 100 THR A CA 1
ATOM 783 C C . THR A 1 100 ? 1.894 5.941 -2.705 1.00 98.62 100 THR A C 1
ATOM 785 O O . THR A 1 100 ? 1.803 6.023 -3.933 1.00 98.62 100 THR A O 1
ATOM 788 N N . THR A 1 101 ? 2.035 7.011 -1.918 1.00 97.94 101 THR A N 1
ATOM 789 C CA . THR A 1 101 ? 2.168 8.389 -2.409 1.00 97.94 101 THR A CA 1
ATOM 790 C C . THR A 1 101 ? 3.381 8.513 -3.326 1.00 97.94 101 THR A C 1
ATOM 792 O O . THR A 1 101 ? 3.236 8.919 -4.478 1.00 97.94 101 THR A O 1
ATOM 795 N N . LEU A 1 102 ? 4.563 8.080 -2.874 1.00 98.38 102 LEU A N 1
ATOM 796 C CA . LEU A 1 102 ? 5.792 8.163 -3.670 1.00 98.38 102 LEU A CA 1
ATOM 797 C C . LEU A 1 102 ? 5.761 7.289 -4.924 1.00 98.38 102 LEU A C 1
ATOM 799 O O . LEU A 1 102 ? 6.232 7.714 -5.979 1.00 98.38 102 LEU A O 1
ATOM 803 N N . LEU A 1 103 ? 5.202 6.080 -4.844 1.00 98.12 103 LEU A N 1
ATOM 804 C CA . LEU A 1 103 ? 5.064 5.221 -6.016 1.00 98.12 103 LEU A CA 1
ATOM 805 C C . LEU A 1 103 ? 4.105 5.839 -7.041 1.00 98.12 103 LEU A C 1
ATOM 807 O O . LEU A 1 103 ? 4.386 5.812 -8.239 1.00 98.12 103 LEU A O 1
ATOM 811 N N . SER A 1 104 ? 3.007 6.439 -6.574 1.00 97.75 104 SER A N 1
ATOM 812 C CA . SER A 1 104 ? 2.061 7.152 -7.435 1.00 97.75 104 SER A CA 1
ATOM 813 C C . SER A 1 104 ? 2.713 8.369 -8.083 1.00 97.75 104 SER A C 1
ATOM 815 O O . SER A 1 104 ? 2.638 8.522 -9.299 1.00 97.75 104 SER A O 1
ATOM 817 N N . TRP A 1 105 ? 3.429 9.184 -7.307 1.00 97.12 105 TRP A N 1
ATOM 818 C CA . TRP A 1 105 ? 4.169 10.335 -7.821 1.00 97.12 105 TRP A CA 1
ATOM 819 C C . TRP A 1 105 ? 5.223 9.917 -8.854 1.00 97.12 105 TRP A C 1
ATOM 821 O O . TRP A 1 105 ? 5.281 10.477 -9.946 1.00 97.12 105 TRP A O 1
ATOM 831 N N . SER A 1 106 ? 5.978 8.849 -8.589 1.00 97.00 106 SER A N 1
ATOM 832 C CA . SER A 1 106 ? 6.939 8.308 -9.554 1.00 97.00 106 SER A CA 1
ATOM 833 C C . SER A 1 106 ? 6.279 7.950 -10.892 1.00 97.00 106 SER A C 1
ATOM 835 O O . SER A 1 106 ? 6.839 8.232 -11.952 1.00 97.00 106 SER A O 1
ATOM 837 N N . ILE A 1 107 ? 5.074 7.371 -10.868 1.00 95.88 107 ILE A N 1
ATOM 838 C CA . ILE A 1 107 ? 4.309 7.066 -12.085 1.00 95.88 107 ILE A CA 1
ATOM 839 C C . ILE A 1 107 ? 3.827 8.345 -12.780 1.00 95.88 107 ILE A C 1
ATOM 841 O O . ILE A 1 107 ? 3.888 8.412 -14.008 1.00 95.88 107 ILE A O 1
ATOM 845 N N . ILE A 1 108 ? 3.362 9.342 -12.025 1.00 93.19 108 ILE A N 1
ATOM 846 C CA . ILE A 1 108 ? 2.886 10.625 -12.565 1.00 93.19 108 ILE A CA 1
ATOM 847 C C . ILE A 1 108 ? 4.010 11.332 -13.336 1.00 93.19 108 ILE A C 1
ATOM 849 O O . ILE A 1 108 ? 3.820 11.684 -14.501 1.00 93.19 108 ILE A O 1
ATOM 853 N N . ASP A 1 109 ? 5.190 11.459 -12.731 1.00 93.12 109 ASP A N 1
ATOM 854 C CA . ASP A 1 109 ? 6.300 12.217 -13.320 1.00 93.12 109 ASP A CA 1
ATOM 855 C C . ASP A 1 109 ? 7.077 11.409 -14.364 1.00 93.12 109 ASP A C 1
ATOM 857 O O . ASP A 1 109 ? 7.456 11.923 -15.419 1.00 93.12 109 ASP A O 1
ATOM 861 N N . PHE A 1 110 ? 7.312 10.122 -14.091 1.00 94.81 110 PHE A N 1
ATOM 862 C CA . PHE A 1 110 ? 8.262 9.302 -14.848 1.00 94.81 110 PHE A CA 1
ATOM 863 C C . PHE A 1 110 ? 7.628 8.086 -15.523 1.00 94.81 110 PHE A C 1
ATOM 865 O O . PHE A 1 110 ? 8.341 7.280 -16.124 1.00 94.81 110 PHE A O 1
ATOM 872 N N . GLY A 1 111 ? 6.301 7.937 -15.496 1.00 92.62 111 GLY A N 1
ATOM 873 C CA . GLY A 1 111 ? 5.614 6.766 -16.052 1.00 92.62 111 GLY A CA 1
ATOM 874 C C . GLY A 1 111 ? 5.948 6.493 -17.523 1.00 92.62 111 GLY A C 1
ATOM 875 O O . GLY A 1 111 ? 6.079 5.338 -17.928 1.00 92.62 111 GLY A O 1
ATOM 876 N N . ARG A 1 112 ? 6.200 7.545 -18.317 1.00 90.56 112 ARG A N 1
ATOM 877 C CA . ARG A 1 112 ? 6.627 7.432 -19.728 1.00 90.56 112 ARG A CA 1
ATOM 878 C C . ARG A 1 112 ? 7.995 6.758 -19.895 1.00 90.56 112 ARG A C 1
ATOM 880 O O . ARG A 1 112 ? 8.258 6.174 -20.942 1.00 90.56 112 ARG A O 1
ATOM 887 N N . ASN A 1 113 ? 8.848 6.815 -18.874 1.00 92.69 113 ASN A N 1
ATOM 888 C CA . ASN A 1 113 ? 10.193 6.243 -18.860 1.00 92.69 113 ASN A CA 1
ATOM 889 C C . ASN A 1 113 ? 10.236 4.825 -18.267 1.00 92.69 113 ASN A C 1
ATOM 891 O O . ASN A 1 113 ? 11.253 4.149 -18.394 1.00 92.69 113 ASN A O 1
ATOM 895 N N . MET A 1 114 ? 9.146 4.348 -17.657 1.00 93.88 114 MET A N 1
ATOM 896 C CA . MET A 1 114 ? 9.096 3.033 -16.999 1.00 93.88 114 MET A CA 1
ATOM 897 C C . MET A 1 114 ? 8.940 1.851 -17.971 1.00 93.88 114 MET A C 1
ATOM 899 O O . MET A 1 114 ? 9.021 0.692 -17.556 1.00 93.88 114 MET A O 1
ATOM 903 N N . GLY A 1 115 ? 8.694 2.115 -19.259 1.00 92.38 115 GLY A N 1
ATOM 904 C CA . GLY A 1 115 ? 8.573 1.085 -20.291 1.00 92.38 115 GLY A CA 1
ATOM 905 C C . GLY A 1 115 ? 7.556 -0.010 -19.918 1.00 92.38 115 GLY A C 1
ATOM 906 O O . GLY A 1 115 ? 6.419 0.310 -19.559 1.00 92.38 115 GLY A O 1
ATOM 907 N N . PRO A 1 116 ? 7.918 -1.306 -19.990 1.00 92.06 116 PRO A N 1
ATOM 908 C CA . PRO A 1 116 ? 6.995 -2.398 -19.674 1.00 92.06 116 PRO A CA 1
ATOM 909 C C . PRO A 1 116 ? 6.622 -2.480 -18.183 1.00 92.06 116 PRO A C 1
ATOM 911 O O . PRO A 1 116 ? 5.575 -3.041 -17.855 1.00 92.06 116 PRO A O 1
ATOM 914 N N . GLU A 1 117 ? 7.434 -1.917 -17.281 1.00 95.56 117 GLU A N 1
ATOM 915 C CA . GLU A 1 117 ? 7.187 -1.982 -15.835 1.00 95.56 117 GLU A CA 1
ATOM 916 C C . GLU A 1 117 ? 6.128 -0.990 -15.355 1.00 95.56 117 GLU A C 1
ATOM 918 O O . GLU A 1 117 ? 5.570 -1.206 -14.280 1.00 95.56 117 GLU A O 1
ATOM 923 N N . LEU A 1 118 ? 5.750 0.009 -16.169 1.00 95.50 118 LEU A N 1
ATOM 924 C CA . LEU A 1 118 ? 4.645 0.926 -15.858 1.00 95.50 118 LEU A CA 1
ATOM 925 C C . LEU A 1 118 ? 3.397 0.153 -15.419 1.00 95.50 118 LEU A C 1
ATOM 927 O O . LEU A 1 118 ? 2.754 0.488 -14.427 1.00 95.50 118 LEU A O 1
ATOM 931 N N . LYS A 1 119 ? 3.080 -0.944 -16.120 1.00 93.50 119 LYS A N 1
ATOM 932 C CA . LYS A 1 119 ? 1.883 -1.722 -15.805 1.00 93.50 119 LYS A CA 1
ATOM 933 C C . LYS A 1 119 ? 1.946 -2.387 -14.436 1.00 93.50 119 LYS A C 1
ATOM 935 O O . LYS A 1 119 ? 0.921 -2.485 -13.764 1.00 93.50 119 LYS A O 1
ATOM 940 N N . ASN A 1 120 ? 3.129 -2.842 -14.038 1.00 96.38 120 ASN A N 1
ATOM 941 C CA . ASN A 1 120 ? 3.343 -3.481 -12.747 1.00 96.38 120 ASN A CA 1
ATOM 942 C C . ASN A 1 120 ? 3.401 -2.446 -11.619 1.00 96.38 120 ASN A C 1
ATOM 944 O O . ASN A 1 120 ? 2.873 -2.713 -10.544 1.00 96.38 120 ASN A O 1
ATOM 948 N N . ALA A 1 121 ? 3.950 -1.256 -11.882 1.00 97.50 121 ALA A N 1
ATOM 949 C CA . ALA A 1 121 ? 3.933 -0.138 -10.944 1.00 97.50 121 ALA A CA 1
ATOM 950 C C . ALA A 1 121 ? 2.491 0.301 -10.634 1.00 97.50 121 ALA A C 1
ATOM 952 O O . ALA A 1 121 ? 2.111 0.385 -9.469 1.00 97.50 121 ALA A O 1
ATOM 953 N N . VAL A 1 122 ? 1.637 0.446 -11.657 1.00 96.06 122 VAL A N 1
ATOM 954 C CA . VAL A 1 122 ? 0.203 0.745 -11.465 1.00 96.06 122 VAL A CA 1
ATOM 955 C C . VAL A 1 122 ? -0.506 -0.365 -10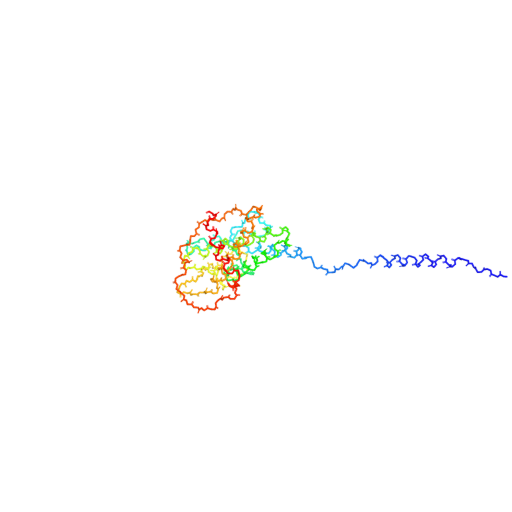.677 1.00 96.06 122 VAL A C 1
ATOM 957 O O . VAL A 1 122 ? -1.300 -0.077 -9.784 1.00 96.06 122 VAL A O 1
ATOM 960 N N . LYS A 1 123 ? -0.199 -1.647 -10.938 1.00 96.38 123 LYS A N 1
ATOM 961 C CA . LYS A 1 123 ? -0.726 -2.768 -10.132 1.00 96.38 123 LYS A CA 1
ATOM 962 C C . LYS A 1 123 ? -0.259 -2.712 -8.674 1.00 96.38 123 LYS A C 1
ATOM 964 O O . LYS A 1 123 ? -1.013 -3.104 -7.787 1.00 96.38 123 LYS A O 1
ATOM 969 N N . ALA A 1 124 ? 0.969 -2.264 -8.421 1.00 98.25 124 ALA A N 1
ATOM 970 C CA . ALA A 1 124 ? 1.495 -2.106 -7.071 1.00 98.25 124 ALA A CA 1
ATOM 971 C C . ALA A 1 124 ? 0.795 -0.960 -6.317 1.00 98.25 124 ALA A C 1
ATOM 973 O O . ALA A 1 124 ? 0.420 -1.160 -5.161 1.00 98.25 124 ALA A O 1
ATOM 974 N N . VAL A 1 125 ? 0.515 0.173 -6.975 1.00 98.25 125 VAL A N 1
ATOM 975 C CA . VAL A 1 125 ? -0.335 1.239 -6.408 1.00 98.25 125 VAL A CA 1
ATOM 976 C C . VAL A 1 125 ? -1.735 0.708 -6.109 1.00 98.25 125 VAL A C 1
ATOM 978 O O . VAL A 1 125 ? -2.207 0.860 -4.987 1.00 98.25 125 VAL A O 1
ATOM 981 N N . LYS A 1 126 ? -2.364 0.001 -7.061 1.00 96.31 126 LYS A N 1
ATOM 982 C CA . LYS A 1 126 ? -3.710 -0.568 -6.871 1.00 96.31 126 LYS A CA 1
ATOM 983 C C . LYS A 1 126 ? -3.789 -1.496 -5.663 1.00 96.31 126 LYS A C 1
ATOM 985 O O . LYS A 1 126 ? -4.731 -1.417 -4.886 1.00 96.31 126 LYS A O 1
ATOM 990 N N . TRP A 1 127 ? -2.798 -2.364 -5.485 1.00 98.50 127 TRP A N 1
ATOM 991 C CA . TRP A 1 127 ? -2.765 -3.271 -4.340 1.00 98.50 127 TRP A CA 1
ATOM 992 C C . TRP A 1 127 ? -2.753 -2.528 -2.998 1.00 98.50 127 TRP A C 1
ATOM 994 O O . TRP A 1 127 ? -3.425 -2.938 -2.050 1.00 98.50 127 TRP A O 1
ATOM 1004 N N . ALA A 1 128 ? -2.001 -1.428 -2.928 1.00 98.50 128 ALA A N 1
ATOM 1005 C CA . ALA A 1 128 ? -1.947 -0.585 -1.745 1.00 98.50 128 ALA A CA 1
ATOM 1006 C C . ALA A 1 128 ? -3.282 0.133 -1.523 1.00 98.50 128 ALA A C 1
ATOM 1008 O O . ALA A 1 128 ? -3.845 0.072 -0.433 1.00 98.50 128 ALA A O 1
ATOM 1009 N N . THR A 1 129 ? -3.830 0.766 -2.564 1.00 97.62 129 THR A N 1
ATOM 1010 C CA . THR A 1 129 ? -5.059 1.556 -2.443 1.00 97.62 129 THR A CA 1
ATOM 1011 C C . THR A 1 129 ? -6.294 0.711 -2.186 1.00 97.62 129 THR A C 1
ATOM 1013 O O . THR A 1 129 ? -7.145 1.137 -1.413 1.00 97.62 129 THR A O 1
ATOM 1016 N N . ASP A 1 130 ? -6.381 -0.502 -2.735 1.00 96.75 130 ASP A N 1
ATOM 1017 C CA . ASP A 1 130 ? -7.454 -1.448 -2.407 1.00 96.75 130 ASP A CA 1
ATOM 1018 C C . ASP A 1 130 ? -7.496 -1.726 -0.891 1.00 96.75 130 ASP A C 1
ATOM 1020 O O . ASP A 1 130 ? -8.573 -1.834 -0.308 1.00 96.75 130 ASP A O 1
ATOM 1024 N N . TYR A 1 131 ? -6.335 -1.793 -0.231 1.00 98.56 131 TYR A N 1
ATOM 1025 C CA . TYR A 1 131 ? -6.243 -1.916 1.224 1.00 98.56 131 TYR A CA 1
ATOM 1026 C C . TYR A 1 131 ? -6.506 -0.589 1.953 1.00 98.56 131 TYR A C 1
ATOM 1028 O O . TYR A 1 131 ? -7.269 -0.576 2.921 1.00 98.56 131 TYR A O 1
ATOM 1036 N N . LEU A 1 132 ? -5.952 0.534 1.479 1.00 97.56 132 LEU A N 1
ATOM 1037 C CA . LEU A 1 132 ? -6.181 1.851 2.091 1.00 97.56 132 LEU A CA 1
ATOM 1038 C C . LEU A 1 132 ? -7.672 2.250 2.075 1.00 97.56 132 LEU A C 1
ATOM 1040 O O . LEU A 1 132 ? -8.169 2.874 3.012 1.00 97.56 132 LEU A O 1
ATOM 1044 N N . LEU A 1 133 ? -8.419 1.827 1.054 1.00 96.12 133 LEU A N 1
ATOM 1045 C CA . LEU A 1 133 ? -9.872 1.998 0.986 1.00 96.12 133 LEU A CA 1
ATOM 1046 C C . LEU A 1 133 ? -10.607 1.153 2.037 1.00 96.12 133 LEU A C 1
ATOM 1048 O O . LEU A 1 133 ? -11.588 1.617 2.613 1.00 96.12 133 LEU A O 1
ATOM 1052 N N . LYS A 1 134 ? -10.132 -0.063 2.343 1.00 96.75 134 LYS A N 1
ATOM 1053 C CA . LYS A 1 134 ? -10.715 -0.895 3.411 1.00 96.75 134 LYS A CA 1
ATOM 1054 C C . LYS A 1 134 ? -10.506 -0.264 4.786 1.00 96.75 134 LYS A C 1
ATOM 1056 O O . LYS A 1 134 ? -11.450 -0.188 5.572 1.00 96.75 134 LYS A O 1
ATOM 1061 N N . VAL A 1 135 ? -9.295 0.220 5.073 1.00 97.19 135 VAL A N 1
ATOM 1062 C CA . VAL A 1 135 ? -8.967 0.787 6.394 1.00 97.19 135 VAL A CA 1
ATOM 1063 C C . VAL A 1 135 ? -9.613 2.151 6.656 1.00 97.19 135 VAL A C 1
ATOM 1065 O O . VAL A 1 135 ? -9.698 2.556 7.812 1.00 97.19 135 VAL A O 1
ATOM 1068 N N . THR A 1 136 ? -10.099 2.831 5.612 1.00 95.75 136 THR A N 1
ATOM 1069 C CA . THR A 1 136 ? -10.812 4.123 5.688 1.00 95.75 136 THR A CA 1
ATOM 1070 C C . THR A 1 136 ? -12.320 4.008 5.420 1.00 95.75 136 THR A C 1
ATOM 1072 O O . THR A 1 136 ? -13.025 5.015 5.394 1.00 95.75 136 THR A O 1
ATOM 1075 N N . ALA A 1 137 ? -12.858 2.793 5.251 1.00 93.25 137 ALA A N 1
ATOM 1076 C CA . ALA A 1 137 ? -14.261 2.579 4.879 1.00 93.25 137 ALA A CA 1
ATOM 1077 C C . ALA A 1 137 ? -15.277 3.000 5.959 1.00 93.25 137 ALA A C 1
ATOM 1079 O O . ALA A 1 137 ? -16.470 3.138 5.675 1.00 93.25 137 ALA A O 1
ATOM 1080 N N . VAL A 1 138 ? -14.837 3.162 7.210 1.00 91.56 138 VAL A N 1
ATOM 1081 C CA . VAL A 1 138 ? -15.694 3.561 8.332 1.00 91.56 138 VAL A CA 1
ATOM 1082 C C . VAL A 1 138 ? -15.540 5.068 8.570 1.00 91.56 138 VAL A C 1
ATOM 1084 O O . VAL A 1 138 ? -14.427 5.524 8.821 1.00 91.56 138 VAL A O 1
ATOM 1087 N N . PRO A 1 139 ? -16.629 5.860 8.551 1.00 89.75 139 PRO A N 1
ATOM 1088 C CA . PRO A 1 139 ? -16.544 7.294 8.812 1.00 89.75 139 PRO A CA 1
ATOM 1089 C C . PRO A 1 139 ? -15.874 7.610 10.155 1.00 89.75 139 PRO A C 1
ATOM 1091 O O . PRO A 1 139 ? -16.206 6.999 11.172 1.00 89.75 139 PRO A O 1
ATOM 1094 N N . ASN A 1 140 ? -14.976 8.600 10.159 1.00 90.19 140 ASN A N 1
ATOM 1095 C CA . ASN A 1 140 ? -14.226 9.071 11.334 1.00 90.19 140 ASN A CA 1
ATOM 1096 C C . ASN A 1 140 ? -13.350 8.005 12.019 1.00 90.19 140 ASN A C 1
ATOM 1098 O O . ASN A 1 140 ? -12.985 8.169 13.183 1.00 90.19 140 ASN A O 1
ATOM 1102 N N . VAL A 1 141 ? -13.024 6.918 11.315 1.00 95.19 141 VAL A N 1
ATOM 1103 C CA . VAL A 1 141 ? -12.130 5.862 11.789 1.00 95.19 141 VAL A CA 1
ATOM 1104 C C . VAL A 1 141 ? -11.129 5.541 10.688 1.00 95.19 141 VAL A C 1
ATOM 1106 O O . VAL A 1 141 ? -11.511 5.327 9.541 1.00 95.19 141 VAL A O 1
ATOM 1109 N N . VAL A 1 142 ? -9.854 5.447 11.053 1.00 96.00 142 VAL A N 1
ATOM 1110 C CA . VAL A 1 142 ? -8.819 4.892 10.174 1.00 96.00 142 VAL A CA 1
ATOM 1111 C C . VAL A 1 142 ? -8.125 3.764 10.917 1.00 96.00 142 VAL A C 1
ATOM 1113 O O . VAL A 1 142 ? -7.643 3.965 12.031 1.00 96.00 142 VAL A O 1
ATOM 1116 N N . TYR A 1 143 ? -8.082 2.570 10.328 1.00 98.44 143 TYR A N 1
ATOM 1117 C CA . TYR A 1 143 ? -7.269 1.473 10.855 1.00 98.44 143 TYR A CA 1
ATOM 1118 C C . TYR A 1 143 ? -5.817 1.666 10.410 1.00 98.44 143 TYR A C 1
ATOM 1120 O O . TYR A 1 143 ? -5.521 1.708 9.220 1.00 98.44 143 TYR A O 1
ATOM 1128 N N . VAL A 1 144 ? -4.910 1.823 11.370 1.00 97.06 144 VAL A N 1
ATOM 1129 C CA . VAL A 1 144 ? -3.545 2.313 11.113 1.00 97.06 144 VAL A CA 1
ATOM 1130 C C . VAL A 1 144 ? -2.477 1.248 11.304 1.00 97.06 144 VAL A C 1
ATOM 1132 O O . VAL A 1 144 ? -1.362 1.432 10.828 1.00 97.06 144 VAL A O 1
ATOM 1135 N N . GLN A 1 145 ? -2.795 0.136 11.971 1.00 98.19 145 GLN A N 1
ATOM 1136 C CA . GLN A 1 145 ? -1.851 -0.962 12.143 1.00 98.19 145 GLN A CA 1
ATOM 1137 C C . GLN A 1 145 ? -2.550 -2.307 12.325 1.00 98.19 145 GLN A C 1
ATOM 1139 O O . GLN A 1 145 ? -3.557 -2.404 13.033 1.00 98.19 145 GLN A O 1
ATOM 1144 N N . LEU A 1 146 ? -1.989 -3.339 11.693 1.00 98.00 146 LEU A N 1
ATOM 1145 C CA . LEU A 1 146 ? -2.388 -4.737 11.851 1.00 98.00 146 LEU A CA 1
ATOM 1146 C C . LEU A 1 146 ? -1.155 -5.555 12.243 1.00 98.00 146 LEU A C 1
ATOM 1148 O O . LEU A 1 146 ? -0.233 -5.687 11.435 1.00 98.00 146 LEU A O 1
ATOM 1152 N N . GLY A 1 147 ? -1.164 -6.110 13.454 1.00 95.94 147 GLY A N 1
ATOM 1153 C CA . GLY A 1 147 ? -0.025 -6.820 14.044 1.00 95.94 147 GLY A CA 1
ATOM 1154 C C . GLY A 1 147 ? 0.429 -6.185 15.355 1.00 95.94 147 GLY A C 1
ATOM 1155 O O . GLY A 1 147 ? 0.482 -4.960 15.472 1.00 95.94 147 GLY A O 1
ATOM 1156 N N . ASP A 1 148 ? 0.740 -7.020 16.345 1.00 94.19 148 ASP A N 1
ATOM 1157 C CA . ASP A 1 148 ? 1.426 -6.607 17.570 1.00 94.19 148 ASP A CA 1
ATOM 1158 C C . ASP A 1 148 ? 2.944 -6.692 17.374 1.00 94.19 148 ASP A C 1
ATOM 1160 O O . ASP A 1 148 ? 3.475 -7.761 17.083 1.00 94.19 148 ASP A O 1
ATOM 1164 N N . ALA A 1 149 ? 3.646 -5.571 17.550 1.00 90.50 149 ALA A N 1
ATOM 1165 C CA . ALA A 1 149 ? 5.068 -5.498 17.220 1.00 90.50 149 ALA A CA 1
ATOM 1166 C C . ALA A 1 149 ? 5.951 -6.384 18.095 1.00 90.50 149 ALA A C 1
ATOM 1168 O O . ALA A 1 149 ? 6.911 -6.975 17.611 1.00 90.50 149 ALA A O 1
ATOM 1169 N N . TYR A 1 150 ? 5.612 -6.517 19.376 1.00 91.38 150 TYR A N 1
ATOM 1170 C CA . TYR A 1 150 ? 6.389 -7.355 20.274 1.00 91.38 150 TYR A CA 1
ATOM 1171 C C . TYR A 1 150 ? 6.221 -8.839 19.932 1.00 91.38 150 TYR A C 1
ATOM 1173 O O . TYR A 1 150 ? 7.203 -9.574 19.888 1.00 91.38 150 TYR A O 1
ATOM 1181 N N . SER A 1 151 ? 4.992 -9.291 19.678 1.00 91.62 151 SER A N 1
ATOM 1182 C CA . SER A 1 151 ? 4.716 -10.668 19.271 1.00 91.62 151 SER A CA 1
ATOM 1183 C C . SER A 1 151 ? 5.368 -11.007 17.933 1.00 91.62 151 SER A C 1
ATOM 1185 O O . SER A 1 151 ? 5.964 -12.073 17.820 1.00 91.62 151 SER A O 1
ATOM 1187 N N . ASP A 1 152 ? 5.248 -10.123 16.941 1.00 93.25 152 ASP A N 1
ATOM 1188 C CA . ASP A 1 152 ? 5.756 -10.340 15.585 1.00 93.25 152 ASP A CA 1
ATOM 1189 C C . ASP A 1 152 ? 7.290 -10.390 15.569 1.00 93.25 152 ASP A C 1
ATOM 1191 O O . ASP A 1 152 ? 7.877 -11.371 15.128 1.00 93.25 152 ASP A O 1
ATOM 1195 N N . HIS A 1 153 ? 7.961 -9.404 16.177 1.00 93.06 153 HIS A N 1
ATOM 1196 C CA . HIS A 1 153 ? 9.427 -9.299 16.127 1.00 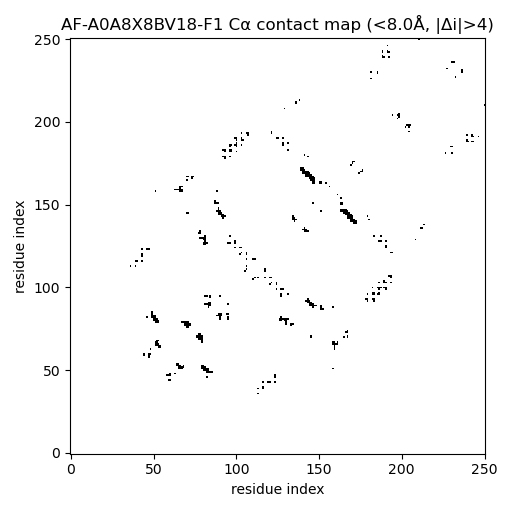93.06 153 HIS A CA 1
ATOM 1197 C C . HIS A 1 153 ? 10.161 -10.322 17.003 1.00 93.06 153 HIS A C 1
ATOM 1199 O O . HIS A 1 153 ? 11.364 -10.524 16.837 1.00 93.06 153 HIS A O 1
ATOM 1205 N N . ASN A 1 154 ? 9.462 -10.982 17.930 1.00 92.81 154 ASN A N 1
ATOM 1206 C CA . ASN A 1 154 ? 10.019 -12.096 18.702 1.00 92.81 154 ASN A CA 1
ATOM 1207 C C . ASN A 1 154 ? 9.917 -13.446 17.974 1.00 92.81 154 ASN A C 1
ATOM 1209 O O . ASN A 1 154 ? 10.479 -14.430 18.462 1.00 92.81 154 ASN A O 1
ATOM 1213 N N . CYS A 1 155 ? 9.229 -13.510 16.830 1.00 89.62 155 CYS A N 1
ATOM 1214 C CA . CYS A 1 155 ? 9.097 -14.719 16.028 1.00 89.62 155 CYS A CA 1
ATOM 1215 C C . CYS A 1 155 ? 9.762 -14.535 14.659 1.00 89.62 155 CYS A C 1
ATOM 1217 O O . CYS A 1 155 ? 9.505 -13.573 13.945 1.00 89.62 155 CYS A O 1
ATOM 1219 N N . TRP A 1 156 ? 10.617 -15.481 14.264 1.00 94.19 156 TRP A N 1
ATOM 1220 C CA . TRP A 1 156 ? 11.174 -15.508 12.911 1.00 94.19 156 TRP A CA 1
ATOM 1221 C C . TRP A 1 156 ? 10.419 -16.531 12.071 1.00 94.19 156 TRP A C 1
ATOM 1223 O O . TRP A 1 156 ? 10.770 -17.714 12.035 1.00 94.19 156 TRP A O 1
ATOM 1233 N N . GLU A 1 157 ? 9.377 -16.073 11.390 1.00 93.38 157 GLU A N 1
ATOM 1234 C CA . GLU A 1 157 ? 8.467 -16.939 10.652 1.00 93.38 157 GLU A CA 1
ATOM 1235 C C . GLU A 1 157 ? 8.071 -16.365 9.295 1.00 93.38 157 GLU A C 1
ATOM 1237 O O . GLU A 1 157 ? 8.179 -15.169 9.020 1.00 93.38 157 GLU A O 1
ATOM 1242 N N . ARG A 1 158 ? 7.605 -17.255 8.418 1.00 96.94 158 ARG A N 1
ATOM 1243 C CA . ARG A 1 158 ? 7.033 -16.848 7.138 1.00 96.94 158 ARG A CA 1
ATOM 1244 C C . ARG A 1 158 ? 5.628 -16.286 7.366 1.00 96.94 158 ARG A C 1
ATOM 1246 O O . ARG A 1 158 ? 4.890 -16.863 8.163 1.00 96.94 158 ARG A O 1
ATOM 1253 N N . PRO A 1 159 ? 5.193 -15.273 6.599 1.00 97.50 159 PRO A N 1
ATOM 1254 C CA . PRO A 1 159 ? 3.833 -14.749 6.712 1.00 97.50 159 PRO A CA 1
ATOM 1255 C C . PRO A 1 159 ? 2.754 -15.809 6.456 1.00 97.50 159 PRO A C 1
ATOM 1257 O O . PRO A 1 159 ? 1.646 -15.701 6.972 1.00 97.50 159 PRO A O 1
ATOM 1260 N N . GLU A 1 160 ? 3.046 -16.826 5.642 1.00 98.25 160 GLU A N 1
ATOM 1261 C CA . GLU A 1 160 ? 2.123 -17.927 5.344 1.00 98.25 160 GLU A CA 1
ATOM 1262 C C . GLU A 1 160 ? 1.861 -18.855 6.541 1.00 98.25 160 GLU A C 1
ATOM 1264 O O . GLU A 1 160 ? 0.820 -19.507 6.576 1.00 98.25 160 GLU A O 1
ATOM 1269 N N . ASP A 1 161 ? 2.795 -18.921 7.492 1.00 95.12 161 ASP A N 1
ATOM 1270 C CA . ASP A 1 161 ? 2.727 -19.812 8.655 1.00 95.12 161 ASP A CA 1
ATOM 1271 C C . ASP A 1 161 ? 2.455 -19.049 9.960 1.00 95.12 161 ASP A C 1
ATOM 1273 O O . ASP A 1 161 ? 2.441 -19.667 11.020 1.00 95.12 161 ASP A O 1
ATOM 1277 N N . MET A 1 162 ? 2.250 -17.727 9.886 1.00 93.44 162 MET A N 1
ATOM 1278 C CA . MET A 1 162 ? 2.246 -16.878 11.074 1.00 93.44 162 MET A CA 1
ATOM 1279 C C . MET A 1 162 ? 1.101 -17.192 12.041 1.00 93.44 162 MET A C 1
ATOM 1281 O O . MET A 1 162 ? -0.071 -17.242 11.648 1.00 93.44 162 MET A O 1
ATOM 1285 N N . ASP A 1 163 ? 1.446 -17.338 13.318 1.00 91.50 163 ASP A N 1
ATOM 1286 C CA . ASP A 1 163 ? 0.510 -17.552 14.429 1.00 91.50 163 ASP A CA 1
ATOM 1287 C C . ASP A 1 163 ? 0.560 -16.438 15.495 1.00 91.50 163 ASP A C 1
ATOM 1289 O O . ASP A 1 163 ? -0.172 -16.471 16.490 1.00 91.50 163 ASP A O 1
ATOM 1293 N N . THR A 1 164 ? 1.369 -15.407 15.242 1.00 91.81 164 THR A N 1
ATOM 1294 C CA . THR A 1 164 ? 1.521 -14.208 16.072 1.00 91.81 164 THR A CA 1
ATOM 1295 C C . THR A 1 164 ? 0.248 -13.357 16.158 1.00 91.81 164 THR A C 1
ATOM 1297 O O . THR A 1 164 ? -0.655 -13.404 15.315 1.00 91.81 164 THR A O 1
ATOM 1300 N N . LEU A 1 165 ? 0.148 -12.545 17.219 1.00 92.81 165 LEU A N 1
ATOM 1301 C CA . LEU A 1 165 ? -1.034 -11.718 17.464 1.00 92.81 165 LEU A CA 1
ATOM 1302 C C . LEU A 1 165 ? -1.213 -10.637 16.390 1.00 92.81 165 LEU A C 1
ATOM 1304 O O . LEU A 1 165 ? -0.392 -9.734 16.228 1.00 92.81 165 LEU A O 1
ATOM 1308 N N . ARG A 1 166 ? -2.368 -10.664 15.716 1.00 95.88 166 ARG A N 1
ATOM 1309 C CA . ARG A 1 166 ? -2.739 -9.703 14.663 1.00 95.88 166 ARG A CA 1
ATOM 1310 C C . ARG A 1 166 ? -3.675 -8.605 15.160 1.00 95.88 166 ARG A C 1
ATOM 1312 O O . ARG A 1 166 ? -4.775 -8.413 14.641 1.00 95.88 166 ARG A O 1
ATOM 1319 N N . THR A 1 167 ? -3.240 -7.904 16.207 1.00 97.31 167 THR A N 1
ATOM 1320 C CA . THR A 1 167 ? -3.999 -6.816 16.845 1.00 97.31 167 THR A CA 1
ATOM 1321 C C . THR A 1 167 ? -4.305 -5.695 15.853 1.00 97.31 167 THR A C 1
ATOM 1323 O O . THR A 1 167 ? -3.457 -5.319 15.047 1.00 97.31 167 THR A O 1
ATOM 1326 N N . VAL A 1 168 ? -5.527 -5.162 15.916 1.00 98.19 168 VAL A N 1
ATOM 1327 C CA . VAL A 1 168 ? -6.004 -4.078 15.051 1.00 98.19 168 VAL A CA 1
ATOM 1328 C C . VAL A 1 168 ? -5.956 -2.765 15.827 1.00 98.19 168 VAL A C 1
ATOM 1330 O O . VAL A 1 168 ? -6.673 -2.613 16.816 1.00 98.19 168 VAL A O 1
ATOM 1333 N N . TYR A 1 169 ? -5.170 -1.802 15.352 1.00 97.81 169 TYR A N 1
ATOM 1334 C CA . TYR A 1 169 ? -5.113 -0.451 15.912 1.00 97.81 169 TYR A CA 1
ATOM 1335 C C . TYR A 1 169 ? -5.803 0.541 14.983 1.00 97.81 169 TYR A C 1
ATOM 1337 O O . TYR A 1 169 ? -5.745 0.426 13.755 1.00 97.81 169 TYR A O 1
ATOM 1345 N N . LYS A 1 170 ? -6.457 1.536 15.578 1.00 97.62 170 LYS A N 1
ATOM 1346 C CA . LYS A 1 170 ? -7.189 2.577 14.862 1.00 97.62 170 LYS A CA 1
ATOM 1347 C C . LYS A 1 170 ? -6.962 3.942 15.492 1.00 97.62 170 LYS A C 1
ATOM 1349 O O . LYS A 1 170 ? -6.676 4.032 16.684 1.00 97.62 170 LYS A O 1
ATOM 1354 N N . ILE A 1 171 ? -7.194 4.969 14.693 1.00 97.19 171 ILE A N 1
ATOM 1355 C CA . ILE A 1 171 ? -7.397 6.341 15.147 1.00 97.19 171 ILE A CA 1
ATOM 1356 C C . ILE A 1 171 ? -8.859 6.733 14.933 1.00 97.19 171 ILE A C 1
ATOM 1358 O O . ILE A 1 171 ? -9.528 6.225 14.027 1.00 97.19 171 ILE A O 1
ATOM 1362 N N . ASP A 1 172 ? -9.359 7.614 15.789 1.00 95.12 172 ASP A N 1
ATOM 1363 C CA . ASP A 1 172 ? -10.703 8.184 15.721 1.00 95.12 172 ASP A CA 1
ATOM 1364 C C . ASP A 1 172 ? -10.752 9.547 16.430 1.00 95.12 172 ASP A C 1
ATOM 1366 O O . ASP A 1 172 ? -9.732 10.066 16.878 1.00 95.12 172 ASP A O 1
ATOM 1370 N N . GLY A 1 173 ? -11.939 10.148 16.544 1.00 92.44 173 GLY A N 1
ATOM 1371 C CA . GLY A 1 173 ? -12.095 11.456 17.193 1.00 92.44 173 GLY A CA 1
ATOM 1372 C C . GLY A 1 173 ? -11.642 11.505 18.661 1.00 92.44 173 GLY A C 1
ATOM 1373 O O . GLY A 1 173 ? -11.339 12.584 19.158 1.00 92.44 173 GLY A O 1
ATOM 1374 N N . SER A 1 174 ? -11.578 10.360 19.352 1.00 97.19 174 SER A N 1
ATOM 1375 C CA . SER A 1 174 ? -11.061 10.268 20.727 1.00 97.19 174 SER A CA 1
ATOM 1376 C C . SER A 1 174 ? -9.573 9.917 20.806 1.00 97.19 174 SER A C 1
ATOM 1378 O O . SER A 1 174 ? -8.935 10.209 21.815 1.00 97.19 174 SER A O 1
ATOM 1380 N N . HIS A 1 175 ? -9.015 9.335 19.744 1.00 96.19 175 HIS A N 1
ATOM 1381 C CA . HIS A 1 175 ? -7.612 8.934 19.632 1.00 96.19 175 HIS A CA 1
ATOM 1382 C C . HIS A 1 175 ? -7.064 9.443 18.289 1.00 96.19 175 HIS A C 1
ATOM 1384 O O . HIS A 1 175 ? -7.059 8.691 17.311 1.00 96.19 175 HIS A O 1
ATOM 1390 N N . PRO A 1 176 ? -6.684 10.730 18.195 1.00 94.25 176 PRO A N 1
ATOM 1391 C CA . PRO A 1 176 ? -6.341 11.351 16.920 1.00 94.25 176 PRO A CA 1
ATOM 1392 C C . PRO A 1 176 ? -4.991 10.865 16.372 1.00 94.25 176 PRO A C 1
ATOM 1394 O O . PRO A 1 176 ? -4.106 10.462 17.122 1.00 94.25 176 PRO A O 1
ATOM 1397 N N . GLY A 1 177 ? -4.829 10.976 15.051 1.00 93.31 177 GLY A N 1
ATOM 1398 C CA . GLY A 1 177 ? -3.588 10.689 14.321 1.00 93.31 177 GLY A CA 1
ATOM 1399 C C . GLY A 1 177 ? -3.598 11.378 12.959 1.00 93.31 177 GLY A C 1
ATOM 1400 O O . GLY A 1 177 ? -3.816 10.749 11.924 1.00 93.31 177 GLY A O 1
ATOM 1401 N N . SER A 1 178 ? -3.478 12.707 12.971 1.00 91.81 178 SER A N 1
ATOM 1402 C CA . SER A 1 178 ? -3.635 13.539 11.770 1.00 91.81 178 SER A CA 1
ATOM 1403 C C . SER A 1 178 ? -2.558 13.291 10.712 1.00 91.81 178 SER A C 1
ATOM 1405 O O . SER A 1 178 ? -2.819 13.469 9.529 1.00 91.81 178 SER A O 1
ATOM 1407 N N . ASP A 1 179 ? -1.370 12.866 11.129 1.00 92.50 179 ASP A N 1
ATOM 1408 C CA . ASP A 1 179 ? -0.243 12.493 10.276 1.00 92.50 179 ASP A CA 1
ATOM 1409 C C . ASP A 1 179 ? -0.573 11.289 9.383 1.00 92.50 179 ASP A C 1
ATOM 1411 O O . ASP A 1 179 ? -0.612 11.414 8.160 1.00 92.50 179 ASP A O 1
ATOM 1415 N N . VAL A 1 180 ? -0.905 10.141 9.977 1.00 91.06 180 VAL A N 1
ATOM 1416 C CA . VAL A 1 180 ? -1.247 8.923 9.229 1.00 91.06 180 VAL A CA 1
ATOM 1417 C C . VAL A 1 180 ? -2.558 9.076 8.456 1.00 91.06 180 VAL A C 1
ATOM 1419 O O . VAL A 1 180 ? -2.682 8.548 7.347 1.00 91.06 180 VAL A O 1
ATOM 1422 N N . ALA A 1 181 ? -3.527 9.829 8.988 1.00 94.12 181 ALA A N 1
ATOM 1423 C CA . ALA A 1 181 ? -4.749 10.164 8.259 1.00 94.12 181 ALA A CA 1
ATOM 1424 C C . ALA A 1 181 ? -4.451 11.024 7.020 1.00 94.12 181 ALA A C 1
ATOM 1426 O O . ALA A 1 181 ? -4.940 10.722 5.930 1.00 94.12 181 ALA A O 1
ATOM 1427 N N . GLY A 1 182 ? -3.631 12.067 7.180 1.00 91.75 182 GLY A N 1
ATOM 1428 C CA . GLY A 1 182 ? -3.226 12.970 6.106 1.00 91.75 182 GLY A CA 1
ATOM 1429 C C . GLY A 1 182 ? -2.432 12.255 5.019 1.00 91.75 182 GLY A C 1
ATOM 1430 O O . GLY A 1 182 ? -2.749 12.397 3.841 1.00 91.75 182 GLY A O 1
ATOM 1431 N N . GLU A 1 183 ? -1.473 11.411 5.397 1.00 97.62 183 GLU A N 1
ATOM 1432 C CA . GLU A 1 183 ? -0.692 10.632 4.433 1.00 97.62 183 GLU A CA 1
ATOM 1433 C C . GLU A 1 183 ? -1.552 9.593 3.703 1.00 97.62 183 GLU A C 1
ATOM 1435 O O . GLU A 1 183 ? -1.417 9.407 2.497 1.00 97.62 183 GLU A O 1
ATOM 1440 N N . THR A 1 184 ? -2.506 8.957 4.391 1.00 95.50 184 THR A N 1
ATOM 1441 C CA . THR A 1 184 ? -3.465 8.048 3.737 1.00 95.50 184 THR A CA 1
ATOM 1442 C C . THR A 1 184 ? -4.323 8.791 2.711 1.00 95.50 184 THR A C 1
ATOM 1444 O O . THR A 1 184 ? -4.577 8.274 1.620 1.00 95.50 184 THR A O 1
ATOM 1447 N N . ALA A 1 185 ? -4.749 10.017 3.027 1.00 95.94 185 ALA A N 1
ATOM 1448 C CA . ALA A 1 185 ? -5.474 10.862 2.087 1.00 95.94 185 ALA A CA 1
ATOM 1449 C C . ALA A 1 185 ? -4.596 11.268 0.890 1.00 95.94 185 ALA A C 1
ATOM 1451 O O . ALA A 1 185 ? -5.061 11.184 -0.248 1.00 95.94 185 ALA A O 1
ATOM 1452 N N . ALA A 1 186 ? -3.332 11.640 1.124 1.00 95.50 186 ALA A N 1
ATOM 1453 C CA . ALA A 1 186 ? -2.368 11.965 0.072 1.00 95.50 186 ALA A CA 1
ATOM 1454 C C . ALA A 1 186 ? -2.131 10.773 -0.870 1.00 95.50 186 ALA A C 1
ATOM 1456 O O . ALA A 1 186 ? -2.208 10.928 -2.090 1.00 95.50 186 ALA A O 1
ATOM 1457 N N . ALA A 1 187 ? -1.960 9.570 -0.317 1.00 97.06 187 ALA A N 1
ATOM 1458 C CA . ALA A 1 187 ? -1.785 8.338 -1.076 1.00 97.06 187 ALA A CA 1
ATOM 1459 C C . ALA A 1 187 ? -2.971 8.050 -2.005 1.00 97.06 187 ALA A C 1
ATOM 1461 O O . ALA A 1 187 ? -2.789 7.785 -3.196 1.00 97.06 187 ALA A O 1
ATOM 1462 N N . LEU A 1 188 ? -4.197 8.127 -1.476 1.00 95.81 188 LEU A N 1
ATOM 1463 C CA . LEU A 1 188 ? -5.418 7.906 -2.253 1.00 95.81 188 LEU A CA 1
ATOM 1464 C C . LEU A 1 188 ? -5.624 8.996 -3.317 1.00 95.81 188 LEU A C 1
ATOM 1466 O O . LEU A 1 188 ? -6.027 8.687 -4.440 1.00 95.81 188 LEU A O 1
ATOM 1470 N N . ALA A 1 189 ? -5.312 10.254 -2.998 1.00 94.19 189 ALA A N 1
ATOM 1471 C CA . ALA A 1 189 ? -5.394 11.362 -3.944 1.00 94.19 189 ALA A CA 1
ATOM 1472 C C . ALA A 1 189 ? -4.381 11.208 -5.090 1.00 94.19 189 ALA A C 1
ATOM 1474 O O . ALA A 1 189 ? -4.772 11.267 -6.257 1.00 94.19 189 ALA A O 1
ATOM 1475 N N . ALA A 1 190 ? -3.109 10.933 -4.792 1.00 93.50 190 ALA A N 1
ATOM 1476 C CA . ALA A 1 190 ? -2.077 10.717 -5.805 1.00 93.50 190 ALA A CA 1
ATOM 1477 C C . ALA A 1 190 ? -2.407 9.514 -6.704 1.00 93.50 190 ALA A C 1
ATOM 1479 O O . ALA A 1 190 ? -2.304 9.593 -7.929 1.00 93.50 190 ALA A O 1
ATOM 1480 N N . ALA A 1 191 ? -2.887 8.416 -6.117 1.00 94.94 191 ALA A N 1
ATOM 1481 C CA . ALA A 1 191 ? -3.300 7.244 -6.876 1.00 94.94 191 ALA A CA 1
ATOM 1482 C C . ALA A 1 191 ? -4.493 7.522 -7.805 1.00 94.94 191 ALA A C 1
ATOM 1484 O O . ALA A 1 191 ? -4.548 6.969 -8.903 1.00 94.94 191 ALA A O 1
ATOM 1485 N N . SER A 1 192 ? -5.423 8.405 -7.417 1.00 91.88 192 SER A N 1
ATOM 1486 C CA . SER A 1 192 ? -6.543 8.790 -8.289 1.00 91.88 192 SER A CA 1
ATOM 1487 C C . SER A 1 192 ? -6.065 9.415 -9.606 1.00 91.88 192 SER A C 1
ATOM 1489 O O . SER A 1 192 ? -6.588 9.073 -10.662 1.00 91.88 192 SER A O 1
ATOM 1491 N N . ILE A 1 193 ? -4.996 10.220 -9.574 1.00 91.56 193 ILE A N 1
ATOM 1492 C CA . ILE A 1 193 ? -4.384 10.815 -10.773 1.00 91.56 193 ILE A CA 1
ATOM 1493 C C . ILE A 1 193 ? -3.788 9.721 -11.671 1.00 91.56 193 ILE A C 1
ATOM 1495 O O . ILE A 1 193 ? -3.966 9.741 -12.891 1.00 91.56 193 ILE A O 1
ATOM 1499 N N . VAL A 1 194 ? -3.111 8.733 -11.072 1.00 90.44 194 VAL A N 1
ATOM 1500 C CA . VAL A 1 194 ? -2.545 7.585 -11.798 1.00 90.44 194 VAL A CA 1
ATOM 1501 C C . VAL A 1 194 ? -3.641 6.786 -12.508 1.00 90.44 194 VAL A C 1
ATOM 1503 O O . VAL A 1 194 ? -3.484 6.435 -13.681 1.00 90.44 194 VAL A O 1
ATOM 1506 N N . PHE A 1 195 ? -4.751 6.497 -11.823 1.00 87.62 195 PHE A N 1
ATOM 1507 C CA . PHE A 1 195 ? -5.847 5.722 -12.406 1.00 87.62 195 PHE A CA 1
ATOM 1508 C C . PHE A 1 195 ? -6.628 6.510 -13.457 1.00 87.62 195 PHE A C 1
ATOM 1510 O O . PHE A 1 195 ? -6.916 5.949 -14.511 1.00 87.62 195 PHE A O 1
ATOM 1517 N N . ASP A 1 196 ? -6.866 7.806 -13.252 1.00 82.50 196 ASP A N 1
ATOM 1518 C CA . ASP A 1 196 ? -7.475 8.677 -14.263 1.00 82.50 196 ASP A CA 1
ATOM 1519 C C . ASP A 1 196 ? -6.630 8.714 -15.547 1.00 82.50 196 ASP A C 1
ATOM 1521 O O . ASP A 1 196 ? -7.158 8.624 -16.663 1.00 82.50 196 ASP A O 1
ATOM 1525 N N . PHE A 1 197 ? -5.300 8.788 -15.421 1.00 75.62 197 PHE A N 1
ATOM 1526 C CA . PHE A 1 197 ? -4.393 8.689 -16.565 1.00 75.62 197 PHE A CA 1
ATOM 1527 C C . PHE A 1 197 ? -4.509 7.324 -17.262 1.00 75.62 197 PHE A C 1
ATOM 1529 O O . PHE A 1 197 ? -4.646 7.257 -18.487 1.00 75.62 197 PHE A O 1
ATOM 1536 N N . ALA A 1 198 ? -4.506 6.234 -16.494 1.00 71.38 198 ALA A N 1
ATOM 1537 C CA . ALA A 1 198 ? -4.603 4.877 -17.020 1.00 71.38 198 ALA A CA 1
ATOM 1538 C C . ALA A 1 198 ? -5.950 4.594 -17.721 1.00 71.38 198 ALA A C 1
ATOM 1540 O O . ALA A 1 198 ? -5.982 3.905 -18.748 1.00 71.38 198 ALA A O 1
ATOM 1541 N N . ASP A 1 199 ? -7.046 5.151 -17.203 1.00 68.88 199 ASP A N 1
ATOM 1542 C CA . ASP A 1 199 ? -8.394 5.023 -17.757 1.00 68.88 199 ASP A CA 1
ATOM 1543 C C . ASP A 1 199 ? -8.618 5.914 -18.981 1.00 68.88 199 ASP A C 1
ATOM 1545 O O . ASP A 1 199 ? -9.305 5.501 -19.915 1.00 68.88 199 ASP A O 1
ATOM 1549 N N . SER A 1 200 ? -8.014 7.103 -19.033 1.00 65.50 200 SER A N 1
ATOM 1550 C CA . SER A 1 200 ? -8.088 7.993 -20.204 1.00 65.50 200 SER A CA 1
ATOM 1551 C C . SER A 1 200 ? -7.219 7.531 -21.380 1.00 65.50 200 SER A C 1
ATOM 1553 O O . SER A 1 200 ? -7.515 7.862 -22.527 1.00 65.50 200 SER A O 1
ATOM 1555 N N . HIS A 1 201 ? -6.197 6.707 -21.128 1.00 60.25 201 HIS A N 1
ATOM 1556 C CA . HIS A 1 201 ? -5.243 6.223 -22.137 1.00 60.25 201 HIS A CA 1
ATOM 1557 C C . HIS A 1 201 ? -5.324 4.696 -22.345 1.00 60.25 201 HIS A C 1
ATOM 1559 O O . HIS A 1 201 ? -4.318 4.048 -22.635 1.00 60.25 201 HIS A O 1
ATOM 1565 N N . ARG A 1 202 ? -6.527 4.122 -22.164 1.00 53.91 202 ARG A N 1
ATOM 1566 C CA . ARG A 1 202 ? -6.791 2.689 -21.922 1.00 53.91 202 ARG A CA 1
ATOM 1567 C C . ARG A 1 202 ? -5.829 1.689 -22.566 1.00 53.91 202 ARG A C 1
ATOM 1569 O O . ARG A 1 202 ? -5.857 1.428 -23.768 1.00 53.91 202 ARG A O 1
ATOM 1576 N N . GLY A 1 203 ? -5.206 0.936 -21.659 1.00 39.75 203 GLY A N 1
ATOM 1577 C CA . GLY A 1 203 ? -5.014 -0.508 -21.755 1.00 39.75 203 GLY A CA 1
ATOM 1578 C C . GLY A 1 203 ? -5.337 -1.198 -20.419 1.00 39.75 203 GLY A C 1
ATOM 1579 O O . GLY A 1 203 ? -4.417 -1.512 -19.679 1.00 39.75 203 GLY A O 1
ATOM 1580 N N . GLY A 1 204 ? -6.622 -1.452 -20.124 1.00 43.16 204 GLY A N 1
ATOM 1581 C CA . GLY A 1 204 ? -7.084 -2.513 -19.204 1.00 43.16 204 GLY A CA 1
ATOM 1582 C C . GLY A 1 204 ? -6.948 -2.331 -17.679 1.00 43.16 204 GLY A C 1
ATOM 1583 O O . GLY A 1 204 ? -6.478 -3.263 -17.032 1.00 43.16 204 GLY A O 1
ATOM 1584 N N . TYR A 1 205 ? -7.399 -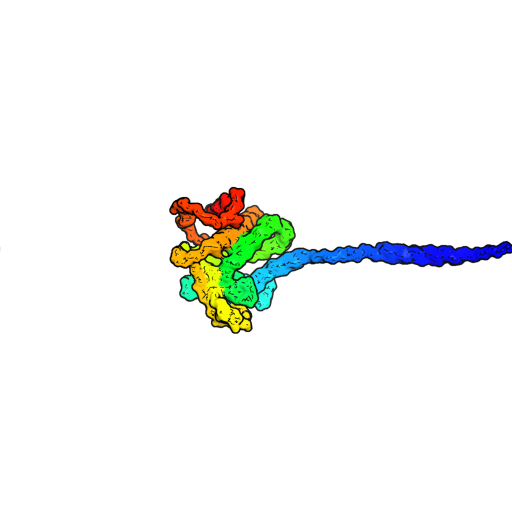1.214 -17.091 1.00 47.97 205 TYR A N 1
ATOM 1585 C CA . TYR A 1 205 ? -7.433 -1.035 -15.620 1.00 47.97 205 TYR A CA 1
ATOM 1586 C C . TYR A 1 205 ? -8.835 -1.005 -14.991 1.00 47.97 205 TYR A C 1
ATOM 1588 O O . TYR A 1 205 ? -8.964 -1.040 -13.768 1.00 47.97 205 TYR A O 1
ATOM 1596 N N . SER A 1 206 ? -9.895 -1.057 -15.803 1.00 40.31 206 SER A N 1
ATOM 1597 C CA . SER A 1 206 ? -11.280 -1.080 -15.328 1.00 40.31 206 SER A CA 1
ATOM 1598 C C . SER A 1 206 ? -11.694 -2.486 -14.872 1.00 40.31 206 SER A C 1
ATOM 1600 O O . SER A 1 206 ? -12.356 -3.235 -15.594 1.00 40.31 206 SER A O 1
ATOM 1602 N N . GLY A 1 207 ? -11.281 -2.875 -13.673 1.00 43.62 207 GLY A N 1
ATOM 1603 C CA . GLY A 1 207 ? -11.729 -4.111 -13.050 1.00 43.62 207 GLY A CA 1
ATOM 1604 C C . GLY A 1 207 ? -11.619 -4.011 -11.541 1.00 43.62 207 GLY A C 1
ATOM 1605 O O . GLY A 1 207 ? -10.524 -4.127 -11.002 1.00 43.62 207 GLY A O 1
ATOM 1606 N N . SER A 1 208 ? -12.764 -3.844 -10.877 1.00 36.03 208 SER A N 1
ATOM 1607 C CA . SER A 1 208 ? -12.979 -3.855 -9.420 1.00 36.03 208 SER A CA 1
ATOM 1608 C C . SER A 1 208 ? -12.465 -2.646 -8.626 1.00 36.03 208 SER A C 1
ATOM 1610 O O . SER A 1 208 ? -11.433 -2.709 -7.961 1.00 36.03 208 SER A O 1
ATOM 1612 N N . LEU A 1 209 ? -13.274 -1.583 -8.625 1.00 40.91 209 LEU A N 1
ATOM 1613 C CA . LEU A 1 209 ? -13.442 -0.690 -7.476 1.00 40.91 209 LEU A CA 1
ATOM 1614 C C . LEU A 1 209 ? -14.950 -0.608 -7.177 1.00 40.91 209 LEU A C 1
ATOM 1616 O O . LEU A 1 209 ? -15.693 -0.054 -7.986 1.00 40.91 209 LEU A O 1
ATOM 1620 N N . PRO A 1 210 ? -15.450 -1.247 -6.103 1.00 32.88 210 PRO A N 1
ATOM 1621 C CA . PRO A 1 210 ? -16.852 -1.137 -5.731 1.00 32.88 210 PRO A CA 1
ATOM 1622 C C . PRO A 1 210 ? -17.143 0.250 -5.139 1.00 32.88 210 PRO A C 1
ATOM 1624 O O . PRO A 1 210 ? -16.422 0.742 -4.274 1.00 32.88 210 PRO A O 1
ATOM 1627 N N . LEU A 1 211 ? -18.235 0.853 -5.609 1.00 36.91 211 LEU A N 1
ATOM 1628 C CA . LEU A 1 211 ? -18.860 2.060 -5.068 1.00 36.91 211 LEU A CA 1
ATOM 1629 C C . LEU A 1 211 ? -19.259 1.863 -3.593 1.00 36.91 211 LEU A C 1
ATOM 1631 O O . LEU A 1 211 ? -20.138 1.053 -3.319 1.00 36.91 211 LEU A O 1
ATOM 1635 N N . CYS A 1 212 ? -18.656 2.622 -2.671 1.00 28.77 212 CYS A N 1
ATOM 1636 C CA . CYS A 1 212 ? -19.159 2.966 -1.323 1.00 28.77 212 CYS A CA 1
ATOM 1637 C C . CYS A 1 212 ? -18.142 3.919 -0.655 1.00 28.77 212 CYS A C 1
ATOM 1639 O O . CYS A 1 212 ? -16.952 3.661 -0.737 1.00 28.77 212 CYS A O 1
ATOM 1641 N N . SER A 1 213 ? -18.438 4.999 0.071 1.00 30.47 213 SER A N 1
ATOM 1642 C CA . SER A 1 213 ? -19.627 5.827 0.305 1.00 30.47 213 SER A CA 1
ATOM 1643 C C . SER A 1 213 ? -19.148 7.012 1.169 1.00 30.47 213 SER A C 1
ATOM 1645 O O . SER A 1 213 ? -18.755 6.784 2.308 1.00 30.47 213 SER A O 1
ATOM 1647 N N . VAL A 1 214 ? -19.168 8.264 0.682 1.00 31.16 214 VAL A N 1
ATOM 1648 C CA . VAL A 1 214 ? -18.779 9.444 1.497 1.00 31.16 214 VAL A CA 1
ATOM 1649 C C . VAL A 1 214 ? -19.858 10.533 1.439 1.00 31.16 214 VAL A C 1
ATOM 1651 O O . VAL A 1 214 ? -19.940 11.251 0.439 1.00 31.16 214 VAL A O 1
ATOM 1654 N N . PRO A 1 215 ? -20.699 10.701 2.478 1.00 26.80 215 PRO A N 1
ATOM 1655 C CA . PRO A 1 215 ? -21.588 11.856 2.575 1.00 26.80 215 PRO A CA 1
ATOM 1656 C C . PRO A 1 215 ? -21.069 13.016 3.448 1.00 26.80 215 PRO A C 1
ATOM 1658 O O . PRO A 1 215 ? -21.804 13.985 3.567 1.00 26.80 215 PRO A O 1
ATOM 1661 N N . PHE A 1 216 ? -19.865 12.984 4.049 1.00 28.25 216 PHE A N 1
ATOM 1662 C CA . PHE A 1 216 ? -19.555 13.942 5.137 1.00 28.25 216 PHE A CA 1
ATOM 1663 C C . PHE A 1 216 ? -18.215 14.703 5.124 1.00 28.25 216 PHE A C 1
ATOM 1665 O O . PHE A 1 216 ? -18.012 15.512 6.019 1.00 28.25 216 PHE A O 1
ATOM 1672 N N . TYR A 1 217 ? -17.355 14.594 4.104 1.00 26.58 217 TYR A N 1
ATOM 1673 C CA . TYR A 1 217 ? -16.281 15.592 3.902 1.00 26.58 217 TYR A CA 1
ATOM 1674 C C . TYR A 1 217 ? -16.776 16.744 3.010 1.00 26.58 217 TYR A C 1
ATOM 1676 O O . TYR A 1 217 ? -16.327 16.953 1.885 1.00 26.58 217 TYR A O 1
ATOM 1684 N N . CYS A 1 218 ? -17.770 17.467 3.522 1.00 26.91 218 CYS A N 1
ATOM 1685 C CA . CYS A 1 218 ? -18.003 18.858 3.164 1.00 26.91 218 CYS A CA 1
ATOM 1686 C C . CYS A 1 218 ? -17.595 19.661 4.394 1.00 26.91 218 CYS A C 1
ATOM 1688 O O . CYS A 1 218 ? -18.261 19.587 5.423 1.00 26.91 218 CYS A O 1
ATOM 1690 N N . ASP A 1 219 ? -16.470 20.356 4.286 1.00 27.41 219 ASP A N 1
ATOM 1691 C CA . ASP A 1 219 ? -15.961 21.258 5.308 1.00 27.41 219 ASP A CA 1
ATOM 1692 C C . ASP A 1 219 ? -17.027 22.313 5.663 1.00 27.41 219 ASP A C 1
ATOM 1694 O O . ASP A 1 219 ? -17.418 23.143 4.840 1.00 27.41 219 ASP A O 1
ATOM 1698 N N . VAL A 1 220 ? -17.533 22.217 6.892 1.00 29.77 220 VAL A N 1
ATOM 1699 C CA . VAL A 1 220 ? -18.191 23.289 7.637 1.00 29.77 220 VAL A CA 1
ATOM 1700 C C . VAL A 1 220 ? -17.438 23.415 8.954 1.00 29.77 220 VAL A C 1
ATOM 1702 O O . VAL A 1 220 ? -17.812 22.802 9.948 1.00 29.77 220 VAL A O 1
ATOM 1705 N N . ASN A 1 221 ? -16.316 24.129 8.954 1.00 26.91 221 ASN A N 1
ATOM 1706 C CA . ASN A 1 221 ? -16.009 25.236 9.869 1.00 26.91 221 ASN A CA 1
ATOM 1707 C C . ASN A 1 221 ? -14.498 25.491 9.845 1.00 26.91 221 ASN A C 1
ATOM 1709 O O . ASN A 1 221 ? -13.711 24.683 10.330 1.00 26.91 221 ASN A O 1
ATOM 1713 N N . GLY A 1 222 ? -14.108 26.653 9.320 1.00 33.69 222 GLY A N 1
ATOM 1714 C CA . GLY A 1 222 ? -12.713 27.058 9.239 1.00 33.69 222 GLY A CA 1
ATOM 1715 C C . GLY A 1 222 ? -12.059 27.226 10.608 1.00 33.69 222 GLY A C 1
ATOM 1716 O O . GLY A 1 222 ? -12.527 28.020 11.419 1.00 33.69 222 GLY A O 1
ATOM 1717 N N . LEU A 1 223 ? -10.929 26.543 10.801 1.00 29.89 223 LEU A N 1
ATOM 1718 C CA . LEU A 1 223 ? -9.811 26.970 11.643 1.00 29.89 223 LEU A CA 1
ATOM 1719 C C . LEU A 1 223 ? -8.486 26.470 11.022 1.00 29.89 223 LEU A C 1
ATOM 1721 O O . LEU A 1 223 ? -8.469 25.377 10.455 1.00 29.89 223 LEU A O 1
ATOM 1725 N N . PRO A 1 224 ? -7.387 27.246 11.096 1.00 38.06 224 PRO A N 1
ATOM 1726 C CA . PRO A 1 224 ? -6.137 26.939 10.405 1.00 38.06 224 PRO A CA 1
ATOM 1727 C C . PRO A 1 224 ? -5.106 26.302 11.352 1.00 38.06 224 PRO A C 1
ATOM 1729 O O . PRO A 1 224 ? -4.799 26.905 12.374 1.00 38.06 224 PRO A O 1
ATOM 1732 N N . ASP A 1 225 ? -4.515 25.149 11.002 1.00 30.55 225 ASP A N 1
ATOM 1733 C CA . ASP A 1 225 ? -3.150 24.825 11.460 1.00 30.55 225 ASP A CA 1
ATOM 1734 C C . ASP A 1 225 ? -2.423 23.748 10.607 1.00 30.55 225 ASP A C 1
ATOM 1736 O O . ASP A 1 225 ? -2.813 22.584 10.533 1.00 30.55 225 ASP A O 1
ATOM 1740 N N . LEU A 1 226 ? -1.389 24.216 9.899 1.00 31.83 226 LEU A N 1
ATOM 1741 C CA . LEU A 1 226 ? -0.098 23.617 9.503 1.00 31.83 226 LEU A CA 1
ATOM 1742 C C . LEU A 1 226 ? 0.082 22.089 9.277 1.00 31.83 226 LEU A C 1
ATOM 1744 O O . LEU A 1 226 ? 1.083 21.523 9.712 1.00 31.83 226 LEU A O 1
ATOM 1748 N N . SER A 1 227 ? -0.751 21.437 8.454 1.00 30.86 227 SER A N 1
ATOM 1749 C CA . SER A 1 227 ? -0.423 20.129 7.814 1.00 30.86 227 SER A CA 1
ATOM 1750 C C . SER A 1 227 ? -0.093 20.228 6.308 1.00 30.86 227 SER A C 1
ATOM 1752 O O . SER A 1 227 ? -0.082 19.242 5.575 1.00 30.86 227 SER A O 1
ATOM 1754 N N . TRP A 1 228 ? 0.206 21.434 5.824 1.00 34.88 228 TRP A N 1
ATOM 1755 C CA . TRP A 1 228 ? 0.047 21.800 4.412 1.00 34.88 228 TRP A CA 1
ATOM 1756 C C . TRP A 1 228 ? 1.203 21.490 3.451 1.00 34.88 228 TRP A C 1
ATOM 1758 O O . TRP A 1 228 ? 1.038 21.686 2.254 1.00 34.88 228 TRP A O 1
ATOM 1768 N N . LEU A 1 229 ? 2.354 20.984 3.898 1.00 29.69 229 LEU A N 1
ATOM 1769 C CA . LEU A 1 229 ? 3.541 20.963 3.023 1.00 29.69 229 LEU A CA 1
ATOM 1770 C C . LEU A 1 229 ? 3.593 19.828 1.986 1.00 29.69 229 LEU A C 1
ATOM 1772 O O . LEU A 1 229 ? 4.311 19.962 1.004 1.00 29.69 229 LEU A O 1
ATOM 1776 N N . TRP A 1 230 ? 2.810 18.760 2.157 1.00 33.47 230 TRP A N 1
ATOM 1777 C CA . TRP A 1 230 ? 2.687 17.689 1.150 1.00 33.47 230 TRP A CA 1
ATOM 1778 C C . TRP A 1 230 ? 1.275 17.564 0.560 1.00 33.47 230 TRP A C 1
ATOM 1780 O O . TRP A 1 230 ? 1.114 17.061 -0.547 1.00 33.47 230 TRP A O 1
ATOM 1790 N N . GLY A 1 231 ? 0.248 18.053 1.268 1.00 33.34 231 GLY A N 1
ATOM 1791 C CA . GLY A 1 231 ? -1.148 18.042 0.808 1.00 33.34 231 GLY A CA 1
ATOM 1792 C C . GLY A 1 231 ? -1.591 19.288 0.031 1.00 33.34 231 GLY A C 1
ATOM 1793 O O . GLY A 1 231 ? -2.659 19.267 -0.578 1.00 33.34 231 GLY A O 1
ATOM 1794 N N . ALA A 1 232 ? -0.805 20.368 0.037 1.00 33.12 232 ALA A N 1
ATOM 1795 C CA . ALA A 1 232 ? -1.104 21.586 -0.712 1.00 33.12 232 ALA A CA 1
ATOM 1796 C C . ALA A 1 232 ? 0.146 22.177 -1.358 1.00 33.12 232 ALA A C 1
ATOM 1798 O O . ALA A 1 232 ? 0.608 23.252 -0.983 1.00 33.12 232 ALA A O 1
ATOM 1799 N N . ASP A 1 233 ? 0.645 21.510 -2.397 1.00 29.98 233 ASP A N 1
ATOM 1800 C CA . ASP A 1 233 ? 1.213 22.303 -3.481 1.00 29.98 233 ASP A CA 1
ATOM 1801 C C . ASP A 1 233 ? 0.052 23.077 -4.133 1.00 29.98 233 ASP A C 1
ATOM 1803 O O . ASP A 1 233 ? -0.959 22.485 -4.531 1.00 29.98 233 ASP A O 1
ATOM 1807 N N . GLU A 1 234 ? 0.141 24.406 -4.132 1.00 36.38 234 GLU A N 1
ATOM 1808 C CA . GLU A 1 234 ? -0.978 25.347 -4.309 1.00 36.38 234 GLU A CA 1
ATOM 1809 C C . GLU A 1 234 ? -1.610 25.286 -5.718 1.00 36.38 234 GLU A C 1
ATOM 1811 O O . GLU A 1 234 ? -2.748 25.716 -5.910 1.00 36.38 234 GLU A O 1
ATOM 1816 N N . GLU A 1 235 ? -0.943 24.650 -6.688 1.00 30.09 235 GLU A N 1
AT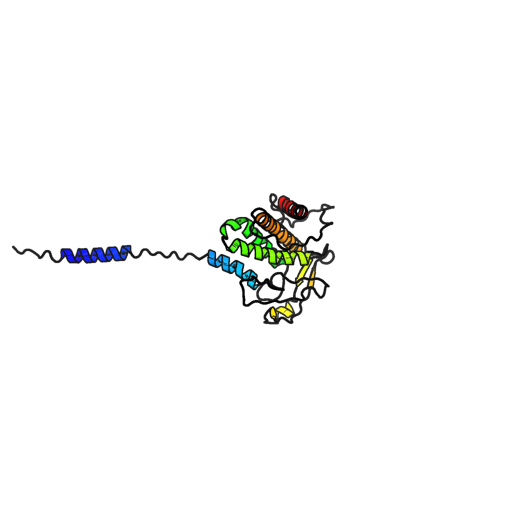OM 1817 C CA . GLU A 1 235 ? -1.503 24.345 -8.016 1.00 30.09 235 GLU A CA 1
ATOM 1818 C C . GLU A 1 235 ? -2.084 22.919 -8.147 1.00 30.09 235 GLU A C 1
ATOM 1820 O O . GLU A 1 235 ? -2.959 22.685 -8.987 1.00 30.09 235 GLU A O 1
ATOM 1825 N N . CYS A 1 236 ? -1.671 21.968 -7.298 1.00 34.97 236 CYS A N 1
ATOM 1826 C CA . CYS A 1 236 ? -2.068 20.553 -7.376 1.00 34.97 236 CYS A CA 1
ATOM 1827 C C . CYS A 1 236 ? -3.164 20.167 -6.363 1.00 34.97 236 CYS A C 1
ATOM 1829 O O . CYS A 1 236 ? -4.016 19.321 -6.652 1.00 34.97 236 CYS A O 1
ATOM 1831 N N . GLY A 1 237 ? -3.221 20.830 -5.202 1.00 32.00 237 GLY A N 1
ATOM 1832 C CA . GLY A 1 237 ? -4.212 20.557 -4.153 1.00 32.00 237 GLY A CA 1
ATOM 1833 C C . GLY A 1 237 ? -5.655 20.766 -4.628 1.00 32.00 237 GLY A C 1
ATOM 1834 O O . GLY A 1 237 ? -6.526 19.926 -4.392 1.00 32.00 237 GLY A O 1
ATOM 1835 N N . ALA A 1 238 ? -5.910 21.823 -5.406 1.00 28.80 238 ALA A N 1
ATOM 1836 C CA . ALA A 1 238 ? -7.225 22.069 -6.002 1.00 28.80 238 ALA A CA 1
ATOM 1837 C C . ALA A 1 238 ? -7.630 20.971 -7.007 1.00 28.80 238 ALA A C 1
ATOM 1839 O O . ALA A 1 238 ? -8.809 20.624 -7.112 1.00 28.80 238 ALA A O 1
ATOM 1840 N N . GLN A 1 239 ? -6.662 20.376 -7.712 1.00 32.16 239 GLN A N 1
ATOM 1841 C CA . GLN A 1 239 ? -6.904 19.286 -8.658 1.00 32.16 239 GLN A CA 1
ATOM 1842 C C . GLN A 1 239 ? -7.129 17.946 -7.945 1.00 32.16 239 GLN A C 1
ATOM 1844 O O . GLN A 1 239 ? -8.007 17.194 -8.364 1.00 32.16 239 GLN A O 1
ATOM 1849 N N . GLY A 1 240 ? -6.446 17.686 -6.824 1.00 33.91 240 GLY A N 1
ATOM 1850 C CA . GLY A 1 240 ? -6.657 16.500 -5.984 1.00 33.91 240 GLY A CA 1
ATOM 1851 C C . GLY A 1 240 ? -8.074 16.418 -5.402 1.00 33.91 240 GLY A C 1
ATOM 1852 O O . GLY A 1 240 ? -8.739 15.387 -5.517 1.00 33.91 240 GLY A O 1
ATOM 1853 N N . PHE A 1 241 ? -8.611 17.530 -4.882 1.00 30.70 241 PHE A N 1
ATOM 1854 C CA . PHE A 1 241 ? -10.010 17.591 -4.427 1.00 30.70 241 PHE A CA 1
ATOM 1855 C C . PHE A 1 241 ? -11.021 17.446 -5.581 1.00 30.70 241 PHE A C 1
ATOM 1857 O O . PHE A 1 241 ? -12.112 16.893 -5.397 1.00 30.70 241 PHE A O 1
ATOM 1864 N N . HIS A 1 242 ? -10.670 17.899 -6.788 1.00 27.78 242 HIS A N 1
ATOM 1865 C CA . HIS A 1 242 ? -11.482 17.700 -7.990 1.00 27.78 242 HIS A CA 1
ATOM 1866 C C . HIS A 1 242 ? -11.412 16.265 -8.546 1.00 27.78 242 HIS A C 1
ATOM 1868 O O . HIS A 1 242 ? -12.425 15.790 -9.063 1.00 27.78 242 HIS A O 1
ATOM 1874 N N . ALA A 1 243 ? -10.284 15.564 -8.408 1.00 36.28 243 ALA A N 1
ATOM 1875 C CA . ALA A 1 243 ? -10.103 14.170 -8.822 1.00 36.28 243 ALA A CA 1
ATOM 1876 C C . ALA A 1 243 ? -10.924 13.216 -7.940 1.00 36.28 243 ALA A C 1
ATOM 1878 O O . ALA A 1 243 ? -11.724 12.431 -8.453 1.00 36.28 243 ALA A O 1
ATOM 1879 N N . VAL A 1 244 ? -10.882 13.405 -6.612 1.00 34.59 244 VAL A N 1
ATOM 1880 C CA . VAL A 1 244 ? -11.761 12.688 -5.665 1.00 34.59 244 VAL A CA 1
ATOM 1881 C C . VAL A 1 244 ? -13.247 12.951 -5.971 1.00 34.59 244 VAL A C 1
ATOM 1883 O O . VAL A 1 244 ? -14.080 12.048 -5.872 1.00 34.59 244 VAL A O 1
ATOM 1886 N N . ARG A 1 245 ? -13.607 14.169 -6.412 1.00 27.52 245 ARG A N 1
ATOM 1887 C CA . ARG A 1 245 ? -14.974 14.499 -6.862 1.00 27.52 245 ARG A CA 1
ATOM 1888 C C . ARG A 1 245 ? -15.352 13.885 -8.216 1.00 27.52 245 ARG A C 1
ATOM 1890 O O . ARG A 1 245 ? -16.515 13.525 -8.379 1.00 27.52 245 ARG A O 1
ATOM 1897 N N . ARG A 1 246 ? -14.438 13.773 -9.188 1.00 32.75 246 ARG A N 1
ATOM 1898 C CA . ARG A 1 246 ? -14.723 13.206 -10.524 1.00 32.75 246 ARG A CA 1
ATOM 1899 C C . ARG A 1 246 ? -14.833 11.686 -10.517 1.00 32.75 246 ARG A C 1
ATOM 1901 O O . ARG A 1 246 ? -15.690 11.167 -11.229 1.00 32.75 246 ARG A O 1
ATOM 1908 N N . TYR A 1 247 ? -14.096 11.002 -9.642 1.00 33.16 247 TYR A N 1
ATOM 1909 C CA . TYR A 1 247 ? -14.246 9.558 -9.417 1.00 33.16 247 TYR A CA 1
ATOM 1910 C C . TYR A 1 247 ? -15.692 9.158 -9.064 1.00 33.16 247 TYR A C 1
ATOM 1912 O O . TYR A 1 247 ? -16.159 8.066 -9.380 1.00 33.16 247 TYR A O 1
ATOM 1920 N N . ARG A 1 248 ? -16.440 10.092 -8.461 1.00 33.53 248 ARG A N 1
ATOM 1921 C CA . ARG A 1 248 ? -17.841 9.934 -8.052 1.00 33.53 248 ARG A CA 1
ATOM 1922 C C . ARG A 1 248 ? -18.870 10.092 -9.181 1.00 33.53 248 ARG A C 1
ATOM 1924 O O . ARG A 1 248 ? -20.017 9.714 -8.982 1.00 33.53 248 ARG A O 1
ATOM 1931 N N . VAL A 1 249 ? -18.515 10.717 -10.308 1.00 30.61 249 VAL A N 1
ATOM 1932 C CA . VAL A 1 249 ? -19.485 11.117 -11.356 1.00 30.61 249 VAL A CA 1
ATOM 1933 C C . VAL A 1 249 ? -19.397 10.236 -12.609 1.00 30.61 249 VAL A C 1
ATOM 1935 O O . VAL A 1 249 ? -20.332 10.224 -13.404 1.00 30.61 249 VAL A O 1
ATOM 1938 N N . VAL A 1 250 ? -18.306 9.484 -12.789 1.00 29.58 250 VAL A N 1
ATOM 1939 C CA . VAL A 1 250 ? -18.073 8.646 -13.986 1.00 29.58 250 VAL A CA 1
ATOM 1940 C C . VAL A 1 250 ? -17.993 7.140 -13.660 1.00 29.58 250 VAL A C 1
ATOM 1942 O O . VAL A 1 250 ? -17.576 6.357 -14.511 1.00 29.58 250 VAL A O 1
ATOM 1945 N N . SER A 1 251 ? -18.411 6.727 -12.454 1.00 34.44 251 SER A N 1
ATOM 1946 C CA . SER A 1 251 ? -18.621 5.319 -12.069 1.00 34.44 251 SER A CA 1
ATOM 1947 C C . SER A 1 251 ? -20.089 5.005 -11.802 1.00 34.44 251 SER A C 1
ATOM 1949 O O . SER A 1 251 ? -20.785 5.862 -11.212 1.00 34.44 251 SER A O 1
#

Sequence (251 aa):
MARKPLITFLGNFRVTAFLLLLLLTSSEVIGGGHDYHDALRKSILFFEGQRSGKLPPDQRVKWRRDSALHDGSSVGRDLTGGYYDAGDNIKFGFPMAFTTTLLSWSIIDFGRNMGPELKNAVKAVKWATDYLLKVTAVPNVVYVQLGDAYSDHNCWERPEDMDTLRTVYKIDGSHPGSDVAGETAAALAAASIVFDFADSHRGGYSGSLPLCSVPFYCDVNGLPDLSWLWGADEECGAQGFHAVRRYRVVS

Foldseek 3Di:
DDDDDPVVPVVVVVVVVVVVVVVVVPPPPPPPDDPVLVVLLVVLLVLLVFKAAQHDPPRPDDVDHHFPPCQCVVVPFPLTFFGDQPQWLKDALQSSLVVLLVLLVCCVVCVVVNPPCSVSSLVSNVRSLVNLCRQPQDPQKGFGMFFDPVQTVVDNDDRRPDPTHGDIDMAGPVRDDCNSVVSSLSSNLSSLVVVVVCVVVDDDDPDDDDDDDDDPPPDPDDDDDDPDPRCPPPVCNVVSVVSVVVVVVPD

pLDDT: mean 78.02, std 25.87, range [26.58, 98.88]

Solvent-accessible surface area (backbone atoms only — not comparable to full-atom values): 15049 Å² total; per-residue (Å²): 137,87,78,78,74,82,66,68,64,59,56,53,53,54,52,51,50,52,51,51,50,54,62,68,67,67,74,74,77,74,71,90,68,79,65,60,67,62,50,49,50,50,58,55,49,48,55,62,73,29,56,35,7,80,69,65,91,84,58,82,64,76,89,66,68,55,17,56,82,61,34,36,54,96,75,76,42,75,52,45,42,27,50,31,69,69,97,57,76,35,30,49,39,46,67,51,18,48,51,34,26,53,54,22,47,49,43,69,79,43,34,90,76,42,63,84,48,37,64,53,47,54,51,52,41,48,48,41,46,61,24,54,50,48,33,50,65,45,87,75,35,37,53,42,31,40,36,35,67,71,52,41,75,75,50,95,72,55,58,68,72,63,82,58,55,66,45,79,41,66,32,30,91,90,45,77,50,67,64,48,53,49,38,41,51,43,16,53,39,39,38,47,55,47,49,51,51,44,63,76,64,66,79,86,74,93,72,87,80,82,93,80,84,83,94,70,95,66,91,84,74,94,78,90,80,92,73,46,88,81,66,43,50,87,80,52,34,68,49,38,61,48,47,66,56,48,62,67,72,80,107

Radius of gyration: 28.33 Å; Cα contacts (8 Å, |Δi|>4): 273; chains: 1; bounding box: 102×47×74 Å

InterPro domains:
  IPR001701 Glycoside hydrolase family 9 [PF00759] (36-200)
  IPR008928 Six-hairpin glycosidase superfamily [SSF48208] (33-228)
  IPR012341 Six-hairpin glycosidase-like superfamily [G3DSA:1.50.10.10] (33-240)

Mean predicted aligned error: 13.43 Å

Nearest PDB structures (foldseek):
  4zh5-assembly2_B  TM=9.640E-01  e=2.237E-16  Perinereis brevicirris
  8ihy-assembly1_A  TM=9.566E-01  e=1.002E-15  Eisenia fetida
  8ihx-assembly1_A  TM=9.569E-01  e=1.262E-15  Eisenia fetida
  8ihw-assembly1_A  TM=9.567E-01  e=1.262E-15  Eisenia fetida
  1ga2-assembly1_A  TM=9.657E-01  e=3.175E-15  Ruminiclostridium cellulolyticum

Organism: Populus tomentosa (NCBI:txid118781)